Protein AF-A0A373CQP9-F1 (afdb_monomer_lite)

Radius of gyration: 33.37 Å; chains: 1; bounding box: 89×31×109 Å

Structure (mmCIF, N/CA/C/O backbone):
data_AF-A0A373CQP9-F1
#
_entry.id   AF-A0A373CQP9-F1
#
loop_
_atom_site.group_PDB
_atom_site.id
_atom_site.type_symbol
_atom_site.label_atom_id
_atom_site.label_alt_id
_atom_site.label_comp_id
_atom_site.label_asym_id
_atom_site.label_entity_id
_atom_site.label_seq_id
_atom_site.pdbx_PDB_ins_code
_atom_site.Cartn_x
_atom_site.Cartn_y
_atom_site.Cartn_z
_atom_site.occupancy
_atom_site.B_iso_or_equiv
_atom_site.auth_seq_id
_atom_site.auth_comp_id
_atom_site.auth_asym_id
_atom_site.auth_atom_id
_atom_site.pdbx_PDB_model_num
ATOM 1 N N . MET A 1 1 ? 62.369 5.121 -25.880 1.00 49.00 1 MET A N 1
ATOM 2 C CA . MET A 1 1 ? 61.283 5.240 -26.877 1.00 49.00 1 MET A CA 1
ATOM 3 C C . MET A 1 1 ? 61.700 4.618 -28.218 1.00 49.00 1 MET A C 1
ATOM 5 O O . MET A 1 1 ? 61.585 5.265 -29.242 1.00 49.00 1 MET A O 1
ATOM 9 N N . GLU A 1 2 ? 62.168 3.363 -28.235 1.00 54.56 2 GLU A N 1
ATOM 10 C CA . GLU A 1 2 ? 62.505 2.646 -29.492 1.00 54.56 2 GLU A CA 1
ATOM 11 C C . GLU A 1 2 ? 61.710 1.342 -29.674 1.00 54.56 2 GLU A C 1
ATOM 13 O O . GLU A 1 2 ? 61.592 0.807 -30.770 1.00 54.56 2 GLU A O 1
ATOM 18 N N . ILE A 1 3 ? 61.077 0.855 -28.605 1.00 54.12 3 ILE A N 1
ATOM 19 C CA . ILE A 1 3 ? 60.283 -0.381 -28.619 1.00 54.12 3 ILE A CA 1
ATOM 20 C C . ILE A 1 3 ? 58.921 -0.155 -29.312 1.00 54.12 3 ILE A C 1
ATOM 22 O O . ILE A 1 3 ? 58.349 -1.081 -29.881 1.00 54.12 3 ILE A O 1
ATOM 26 N N . LEU A 1 4 ? 58.419 1.088 -29.312 1.00 54.00 4 LEU A N 1
ATOM 27 C CA . LEU A 1 4 ? 57.132 1.467 -29.913 1.00 54.00 4 LEU A CA 1
ATOM 28 C C . LEU A 1 4 ? 57.202 1.669 -31.437 1.00 54.00 4 LEU A C 1
ATOM 30 O O . LEU A 1 4 ? 56.204 1.450 -32.115 1.00 54.00 4 LEU A O 1
ATOM 34 N N . SER A 1 5 ? 58.357 2.058 -31.987 1.00 57.91 5 SER A N 1
ATOM 35 C CA . SER A 1 5 ? 58.519 2.304 -33.429 1.00 57.91 5 SER A CA 1
ATOM 36 C C . SER A 1 5 ? 58.773 1.022 -34.227 1.00 57.91 5 SER A C 1
ATOM 38 O O . SER A 1 5 ? 58.328 0.922 -35.365 1.00 57.91 5 SER A O 1
ATOM 40 N N . SER A 1 6 ? 59.426 0.017 -33.630 1.00 61.25 6 SER A N 1
ATOM 41 C CA . SER A 1 6 ? 59.756 -1.253 -34.303 1.00 61.25 6 SER A CA 1
ATOM 42 C C . SER A 1 6 ? 58.569 -2.234 -34.384 1.00 61.25 6 SER A C 1
ATOM 44 O O . SER A 1 6 ? 58.507 -3.076 -35.274 1.00 61.25 6 SER A O 1
ATOM 46 N N . ARG A 1 7 ? 57.575 -2.094 -33.493 1.00 66.88 7 ARG A N 1
ATOM 47 C CA . ARG A 1 7 ? 56.406 -2.996 -33.375 1.00 66.88 7 ARG A CA 1
ATOM 48 C C . ARG A 1 7 ? 55.072 -2.267 -33.542 1.00 66.88 7 ARG A C 1
ATOM 50 O O . ARG A 1 7 ? 54.055 -2.662 -32.977 1.00 66.88 7 ARG A O 1
ATOM 57 N N . TRP A 1 8 ? 55.063 -1.185 -34.316 1.00 69.88 8 TRP A N 1
ATOM 58 C CA . TRP A 1 8 ? 53.879 -0.340 -34.502 1.00 69.88 8 TRP A CA 1
ATOM 59 C C . TRP A 1 8 ? 52.687 -1.108 -35.106 1.00 69.88 8 TRP A C 1
ATOM 61 O O . TRP A 1 8 ? 51.544 -0.869 -34.721 1.00 69.88 8 TRP A O 1
ATOM 71 N N . LEU A 1 9 ? 52.954 -2.085 -35.984 1.00 64.56 9 LEU A N 1
ATOM 72 C CA . LEU A 1 9 ? 51.936 -2.967 -36.560 1.00 64.56 9 LEU A CA 1
ATOM 73 C C . LEU A 1 9 ? 51.305 -3.878 -35.492 1.00 64.56 9 LEU A C 1
ATOM 75 O O . LEU A 1 9 ? 50.095 -4.077 -35.484 1.00 64.56 9 LEU A O 1
ATOM 79 N N . GLU A 1 10 ? 52.102 -4.389 -34.553 1.00 62.72 10 GLU A N 1
ATOM 80 C CA . GLU A 1 10 ? 51.609 -5.237 -33.462 1.00 62.72 10 GLU A CA 1
ATOM 81 C C . GLU A 1 10 ? 50.769 -4.440 -32.460 1.00 62.72 10 GLU A C 1
ATOM 83 O O . GLU A 1 10 ? 49.737 -4.923 -31.998 1.00 62.72 10 GLU A O 1
ATOM 88 N N . VAL A 1 11 ? 51.156 -3.191 -32.179 1.00 75.38 11 VAL A N 1
ATOM 89 C CA . VAL A 1 11 ? 50.359 -2.268 -31.358 1.00 75.38 11 VAL A CA 1
ATOM 90 C C . VAL A 1 11 ? 49.034 -1.937 -32.052 1.00 75.38 11 VAL A C 1
ATOM 92 O O . VAL A 1 11 ? 47.984 -1.971 -31.411 1.00 75.38 11 VAL A O 1
ATOM 95 N N . ALA A 1 12 ? 49.045 -1.689 -33.364 1.00 72.56 12 ALA A N 1
ATOM 96 C CA . ALA A 1 12 ? 47.829 -1.433 -34.135 1.00 72.56 12 ALA A CA 1
ATOM 97 C C . ALA A 1 12 ? 46.882 -2.648 -34.156 1.00 72.56 12 ALA A C 1
ATOM 99 O O . ALA A 1 12 ? 45.675 -2.494 -33.966 1.00 72.56 12 ALA A O 1
ATOM 100 N N . VAL A 1 13 ? 47.422 -3.861 -34.314 1.00 64.31 13 VAL A N 1
ATOM 101 C CA . VAL A 1 13 ? 46.649 -5.113 -34.268 1.00 64.31 13 VAL A CA 1
ATOM 102 C C . VAL A 1 13 ? 46.103 -5.381 -32.863 1.00 64.31 13 VAL A C 1
ATOM 104 O O . VAL A 1 13 ? 44.952 -5.790 -32.737 1.00 64.31 13 VAL A O 1
ATOM 107 N N . ALA A 1 14 ? 46.864 -5.094 -31.803 1.00 67.38 14 ALA A N 1
ATOM 108 C CA . ALA A 1 14 ? 46.390 -5.217 -30.425 1.00 67.38 14 ALA A CA 1
ATOM 109 C C . ALA A 1 14 ? 45.232 -4.249 -30.124 1.00 67.38 14 ALA A C 1
ATOM 111 O O . ALA A 1 14 ? 44.219 -4.660 -29.561 1.00 67.38 14 ALA A O 1
ATOM 112 N N . VAL A 1 15 ? 45.331 -2.988 -30.560 1.00 75.25 15 VAL A N 1
ATOM 113 C CA . VAL A 1 15 ? 44.250 -1.995 -30.423 1.00 75.25 15 VAL A CA 1
ATOM 114 C C . VAL A 1 15 ? 43.017 -2.406 -31.234 1.00 75.25 15 VAL A C 1
ATOM 116 O O . VAL A 1 15 ? 41.894 -2.316 -30.737 1.00 75.25 15 VAL A O 1
ATOM 119 N N . TYR A 1 16 ? 43.210 -2.923 -32.450 1.00 68.38 16 TYR A N 1
ATOM 120 C CA . TYR A 1 16 ? 42.126 -3.425 -33.295 1.00 68.38 16 TYR A CA 1
ATOM 121 C C . TYR A 1 16 ? 41.429 -4.655 -32.690 1.00 68.38 16 TYR A C 1
ATOM 123 O O . TYR A 1 16 ? 40.201 -4.717 -32.666 1.00 68.38 16 TYR A O 1
ATOM 131 N N . LEU A 1 17 ? 42.188 -5.609 -32.140 1.00 63.34 17 LEU A N 1
ATOM 132 C CA . LEU A 1 17 ? 41.651 -6.797 -31.473 1.00 63.34 17 LEU A CA 1
ATOM 133 C C . LEU A 1 17 ? 40.912 -6.446 -30.180 1.00 63.34 17 LEU A C 1
ATOM 135 O O . LEU A 1 17 ? 39.835 -6.987 -29.948 1.00 63.34 17 LEU A O 1
ATOM 139 N N . ILE A 1 18 ? 41.426 -5.510 -29.378 1.00 65.81 18 ILE A N 1
ATOM 140 C CA . ILE A 1 18 ? 40.718 -4.986 -28.200 1.00 65.81 18 ILE A CA 1
ATOM 141 C C . ILE A 1 18 ? 39.420 -4.291 -28.633 1.00 65.81 18 ILE A C 1
ATOM 143 O O . ILE A 1 18 ? 38.378 -4.521 -28.025 1.00 65.81 18 ILE A O 1
ATOM 147 N N . GLY A 1 19 ? 39.445 -3.521 -29.725 1.00 63.12 19 GLY A N 1
ATOM 148 C CA . GLY A 1 19 ? 38.256 -2.900 -30.312 1.00 63.12 19 GLY A CA 1
ATOM 149 C C . GLY A 1 19 ? 37.213 -3.913 -30.796 1.00 63.12 19 GLY A C 1
ATOM 150 O O . GLY A 1 19 ? 36.028 -3.751 -30.516 1.00 63.12 19 GLY A O 1
ATOM 151 N N . MET A 1 20 ? 37.635 -4.994 -31.457 1.00 53.19 20 MET A N 1
ATOM 152 C CA . MET A 1 20 ? 36.756 -6.071 -31.938 1.00 53.19 20 MET A CA 1
ATOM 153 C C . MET A 1 20 ? 36.225 -6.949 -30.796 1.00 53.19 20 MET A C 1
ATOM 155 O O . MET A 1 20 ? 35.067 -7.367 -30.825 1.00 53.19 20 MET A O 1
ATOM 159 N N . MET A 1 21 ? 37.032 -7.185 -29.759 1.00 56.41 21 MET A N 1
ATOM 160 C CA . MET A 1 21 ? 36.637 -7.908 -28.547 1.00 56.41 21 MET A CA 1
ATOM 161 C C . MET A 1 21 ? 35.644 -7.079 -27.716 1.00 56.41 21 MET A C 1
ATOM 163 O O . MET A 1 21 ? 34.634 -7.616 -27.261 1.00 56.41 21 MET A O 1
ATOM 167 N N . LEU A 1 22 ? 35.849 -5.758 -27.620 1.00 59.28 22 LEU A N 1
ATOM 168 C CA . LEU A 1 22 ? 34.867 -4.812 -27.086 1.00 59.28 22 LEU A CA 1
ATOM 169 C C . LEU A 1 22 ? 33.593 -4.804 -27.935 1.00 59.28 22 LEU A C 1
ATOM 171 O O . LEU A 1 22 ? 32.521 -4.965 -27.375 1.00 59.28 22 LEU A O 1
ATOM 175 N N . TYR A 1 23 ? 33.667 -4.707 -29.264 1.00 58.66 23 TYR A N 1
ATOM 176 C CA . TYR A 1 23 ? 32.483 -4.663 -30.135 1.00 58.66 23 TYR A CA 1
ATOM 177 C C . TYR A 1 23 ? 31.649 -5.960 -30.086 1.00 58.66 23 TYR A C 1
ATOM 179 O O . TYR A 1 23 ? 30.417 -5.913 -30.044 1.00 58.66 23 TYR A O 1
ATOM 187 N N . GLY A 1 24 ? 32.306 -7.124 -30.022 1.00 59.16 24 GLY A N 1
ATOM 188 C CA . GLY A 1 24 ? 31.658 -8.431 -29.870 1.00 59.16 24 GLY A CA 1
ATOM 189 C C . GLY A 1 24 ? 31.043 -8.647 -28.483 1.00 59.16 24 GLY A C 1
ATOM 190 O O . GLY A 1 24 ? 29.929 -9.161 -28.374 1.00 59.16 24 GLY A O 1
ATOM 191 N N . HIS A 1 25 ? 31.722 -8.198 -27.423 1.00 53.69 25 HIS A N 1
ATOM 192 C CA . HIS A 1 25 ? 31.231 -8.302 -26.047 1.00 53.69 25 HIS A CA 1
ATOM 193 C C . HIS A 1 25 ? 30.181 -7.229 -25.707 1.00 53.69 25 HIS A C 1
ATOM 195 O O . HIS A 1 25 ? 29.289 -7.479 -24.900 1.00 53.69 25 HIS A O 1
ATOM 201 N N . TYR A 1 26 ? 30.206 -6.070 -26.374 1.00 53.41 26 TYR A N 1
ATOM 202 C CA . TYR A 1 26 ? 29.256 -4.968 -26.188 1.00 53.41 26 TYR A CA 1
ATOM 203 C C . TYR A 1 26 ? 27.806 -5.398 -26.449 1.00 53.41 26 TYR A C 1
ATOM 205 O O . TYR A 1 26 ? 26.916 -4.999 -25.705 1.00 53.41 26 TYR A O 1
ATOM 213 N N . ARG A 1 27 ? 27.533 -6.264 -27.437 1.00 56.78 27 ARG A N 1
ATOM 214 C CA . ARG A 1 27 ? 26.153 -6.726 -27.708 1.00 56.78 27 ARG A CA 1
ATOM 215 C C . ARG A 1 27 ? 25.537 -7.541 -26.564 1.00 56.78 27 ARG A C 1
ATOM 217 O O . ARG A 1 27 ? 24.326 -7.462 -26.358 1.00 56.78 27 ARG A O 1
ATOM 224 N N . GLY A 1 28 ? 26.339 -8.327 -25.845 1.00 56.38 28 GLY A N 1
ATOM 225 C CA . GLY A 1 28 ? 25.885 -9.141 -24.709 1.00 56.38 28 GLY A CA 1
ATOM 226 C C . GLY A 1 28 ? 25.981 -8.398 -23.376 1.00 56.38 28 GLY A C 1
ATOM 227 O O . GLY A 1 28 ? 25.033 -8.397 -22.592 1.00 56.38 28 GLY A O 1
ATOM 228 N N . PHE A 1 29 ? 27.095 -7.700 -23.153 1.00 57.22 29 PHE A N 1
ATOM 229 C CA . PHE A 1 29 ? 27.363 -6.960 -21.925 1.00 57.22 29 PHE A CA 1
ATOM 230 C C . PHE A 1 29 ? 26.453 -5.746 -21.766 1.00 57.22 29 PHE A C 1
ATOM 232 O O . PHE A 1 29 ? 25.956 -5.527 -20.669 1.00 57.22 29 PHE A O 1
ATOM 239 N N . ILE A 1 30 ? 26.131 -5.007 -22.840 1.00 57.81 30 ILE A N 1
ATOM 240 C CA . ILE A 1 30 ? 25.145 -3.915 -22.756 1.00 57.81 30 ILE A CA 1
ATOM 241 C C . ILE A 1 30 ? 23.784 -4.462 -22.329 1.00 57.81 30 ILE A C 1
ATOM 243 O O . ILE A 1 30 ? 23.126 -3.840 -21.506 1.00 57.81 30 ILE A O 1
ATOM 247 N N . LYS A 1 31 ? 23.362 -5.639 -22.812 1.00 55.06 31 LYS A N 1
ATOM 248 C CA . LYS A 1 31 ? 22.096 -6.248 -22.374 1.00 55.06 31 LYS A CA 1
ATOM 249 C C . LYS A 1 31 ? 22.093 -6.544 -20.873 1.00 55.06 31 LYS A C 1
ATOM 251 O O . LYS A 1 31 ? 21.113 -6.232 -20.204 1.00 55.06 31 LYS A O 1
ATOM 256 N N . ILE A 1 32 ? 23.183 -7.098 -20.345 1.00 53.56 32 ILE A N 1
ATOM 257 C CA . ILE A 1 32 ? 23.310 -7.409 -18.913 1.00 53.56 32 ILE A CA 1
ATOM 258 C C . ILE A 1 32 ? 23.443 -6.122 -18.083 1.00 53.56 32 ILE A C 1
ATOM 260 O O . ILE A 1 32 ? 22.778 -5.990 -17.063 1.00 53.56 32 ILE A O 1
ATOM 264 N N . ALA A 1 33 ? 24.221 -5.137 -18.536 1.00 57.50 33 ALA A N 1
ATOM 265 C CA . ALA A 1 33 ? 24.399 -3.851 -17.863 1.00 57.50 33 ALA A CA 1
ATOM 266 C C . ALA A 1 33 ? 23.117 -3.004 -17.864 1.00 57.50 33 ALA A C 1
ATOM 268 O O . ALA A 1 33 ? 22.779 -2.410 -16.847 1.00 57.50 33 ALA A O 1
ATOM 269 N N . VAL A 1 34 ? 22.361 -2.985 -18.966 1.00 60.72 34 VAL A N 1
ATOM 270 C CA . VAL A 1 34 ? 21.050 -2.321 -19.055 1.00 60.72 34 VAL A CA 1
ATOM 271 C C . VAL A 1 34 ? 20.018 -3.052 -18.202 1.00 60.72 34 VAL A C 1
ATOM 273 O O . VAL A 1 34 ? 19.243 -2.395 -17.517 1.00 60.72 34 VAL A O 1
ATOM 276 N N . SER A 1 35 ? 20.038 -4.388 -18.168 1.00 52.44 35 SER A N 1
ATOM 277 C CA . SER A 1 35 ? 19.210 -5.176 -17.245 1.00 52.44 35 SER A CA 1
ATOM 278 C C . SER A 1 35 ? 19.548 -4.878 -15.781 1.00 52.44 35 SER A C 1
ATOM 280 O O . SER A 1 35 ? 18.644 -4.724 -14.965 1.00 52.44 35 SER A O 1
ATOM 282 N N . ALA A 1 36 ? 20.833 -4.774 -15.437 1.00 62.75 36 ALA A N 1
ATOM 283 C CA . ALA A 1 36 ? 21.279 -4.447 -14.088 1.00 62.75 36 ALA A CA 1
ATOM 284 C C . ALA A 1 36 ? 20.895 -3.007 -13.712 1.00 62.75 36 ALA A C 1
ATOM 286 O O . ALA A 1 36 ? 20.288 -2.790 -12.667 1.00 62.75 36 ALA A O 1
ATOM 287 N N . MET A 1 37 ? 21.163 -2.029 -14.586 1.00 57.16 37 MET A N 1
ATOM 288 C CA . MET A 1 37 ? 20.772 -0.629 -14.383 1.00 57.16 37 MET A CA 1
ATOM 289 C C . MET A 1 37 ? 19.257 -0.457 -14.300 1.00 57.16 37 MET A C 1
ATOM 291 O O . MET A 1 37 ? 18.788 0.306 -13.465 1.00 57.16 37 MET A O 1
ATOM 295 N N . SER A 1 38 ? 18.484 -1.190 -15.104 1.00 61.69 38 SER A N 1
ATOM 296 C CA . SER A 1 38 ? 17.023 -1.241 -15.005 1.00 61.69 38 SER A CA 1
ATOM 297 C C . SER A 1 38 ? 16.595 -1.633 -13.595 1.00 61.69 38 SER A C 1
ATOM 299 O O . SER A 1 38 ? 15.747 -0.961 -13.018 1.00 61.69 38 SER A O 1
ATOM 301 N N . LEU A 1 39 ? 17.224 -2.648 -13.006 1.00 64.62 39 LEU A N 1
ATOM 302 C CA . LEU A 1 39 ? 16.939 -3.103 -11.648 1.00 64.62 39 LEU A CA 1
ATOM 303 C C . LEU A 1 39 ? 17.240 -2.013 -10.609 1.00 64.62 39 LEU A C 1
ATOM 305 O O . LEU A 1 39 ? 16.407 -1.728 -9.750 1.00 64.62 39 LEU A O 1
ATOM 309 N N . PHE A 1 40 ? 18.376 -1.325 -10.738 1.00 65.25 40 PHE A N 1
ATOM 310 C CA . PHE A 1 40 ? 18.708 -0.185 -9.877 1.00 65.25 40 PHE A CA 1
ATOM 311 C C . PHE A 1 40 ? 17.719 0.976 -10.026 1.00 65.25 40 PHE A C 1
ATOM 313 O O . PHE A 1 40 ? 17.256 1.513 -9.021 1.00 65.25 40 PHE A O 1
ATOM 320 N N . ILE A 1 41 ? 17.341 1.331 -11.256 1.00 65.31 41 ILE A N 1
ATOM 321 C CA . ILE A 1 41 ? 16.360 2.388 -11.535 1.00 65.31 41 ILE A CA 1
ATOM 322 C C . ILE A 1 41 ? 14.984 2.005 -10.981 1.00 65.31 41 ILE A C 1
ATOM 324 O O . ILE A 1 41 ? 14.312 2.845 -10.396 1.00 65.31 41 ILE A O 1
ATOM 328 N N . THR A 1 42 ? 14.590 0.736 -11.097 1.00 66.62 42 THR A N 1
ATOM 329 C CA . THR A 1 42 ? 13.341 0.193 -10.538 1.00 66.62 42 THR A CA 1
ATOM 330 C C . THR A 1 42 ? 13.290 0.368 -9.029 1.00 66.62 42 THR A C 1
ATOM 332 O O . THR A 1 42 ? 12.327 0.906 -8.488 1.00 66.62 42 THR A O 1
ATOM 335 N N . LEU A 1 43 ? 14.342 -0.084 -8.342 1.00 67.88 43 LEU A N 1
ATOM 336 C CA . LEU A 1 43 ? 14.433 -0.021 -6.888 1.00 67.88 43 LEU A CA 1
ATOM 337 C C . LEU A 1 43 ? 14.467 1.428 -6.403 1.00 67.88 43 LEU A C 1
ATOM 339 O O . LEU A 1 43 ? 13.822 1.763 -5.410 1.00 67.88 43 LEU A O 1
ATOM 343 N N . PHE A 1 44 ? 15.177 2.295 -7.125 1.00 70.88 44 PHE A N 1
ATOM 344 C CA . PHE A 1 44 ? 15.219 3.722 -6.841 1.00 70.88 44 PHE A CA 1
ATOM 345 C C . PHE A 1 44 ? 13.853 4.389 -7.053 1.00 70.88 44 PHE A C 1
ATOM 347 O O . PHE A 1 44 ? 13.380 5.113 -6.180 1.00 70.88 44 PHE A O 1
ATOM 354 N N . ALA A 1 45 ? 13.174 4.095 -8.163 1.00 66.94 45 ALA A N 1
ATOM 355 C CA . ALA A 1 45 ? 11.840 4.608 -8.451 1.00 66.94 45 ALA A CA 1
ATOM 356 C C . ALA A 1 45 ? 10.823 4.150 -7.398 1.00 66.94 45 ALA A C 1
ATOM 358 O O . ALA A 1 45 ? 10.077 4.976 -6.887 1.00 66.94 45 ALA A O 1
ATOM 359 N N . ALA A 1 46 ? 10.840 2.875 -6.997 1.00 69.50 46 ALA A N 1
ATOM 360 C CA . ALA A 1 46 ? 9.990 2.371 -5.919 1.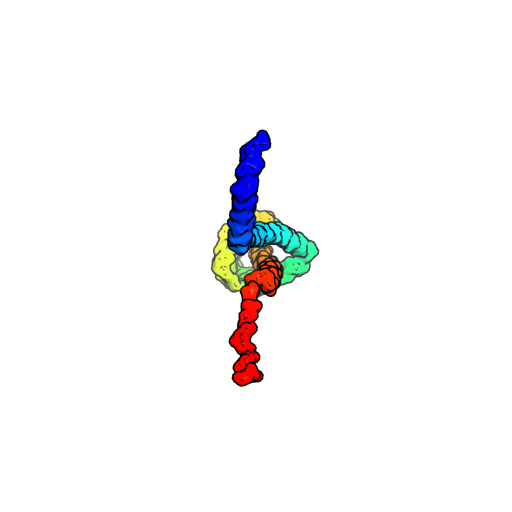00 69.50 46 ALA A CA 1
ATOM 361 C C . ALA A 1 46 ? 10.271 3.095 -4.590 1.00 69.50 46 ALA A C 1
ATOM 363 O O . ALA A 1 46 ? 9.342 3.541 -3.919 1.00 69.50 46 ALA A O 1
ATOM 364 N N . ARG A 1 47 ? 11.550 3.289 -4.238 1.00 66.06 47 ARG A N 1
ATOM 365 C CA . ARG A 1 47 ? 11.969 4.036 -3.038 1.00 66.06 47 ARG A CA 1
ATOM 366 C C . ARG A 1 47 ? 11.500 5.489 -3.033 1.00 66.06 47 ARG A C 1
ATOM 368 O O . ARG A 1 47 ? 11.244 6.009 -1.957 1.00 66.06 47 ARG A O 1
ATOM 375 N N . VAL A 1 48 ? 11.408 6.138 -4.192 1.00 67.62 48 VAL A N 1
ATOM 376 C CA . VAL A 1 48 ? 10.949 7.532 -4.320 1.00 67.62 48 VAL A CA 1
ATOM 377 C C . VAL A 1 48 ? 9.427 7.618 -4.386 1.00 67.62 48 VAL A C 1
ATOM 379 O O . VAL A 1 48 ? 8.828 8.545 -3.847 1.00 67.62 48 VAL A O 1
ATOM 382 N N . ALA A 1 49 ? 8.786 6.652 -5.027 1.00 64.69 49 ALA A N 1
ATOM 383 C CA . ALA A 1 49 ? 7.362 6.705 -5.280 1.00 64.69 49 ALA A CA 1
ATOM 384 C C . ALA A 1 49 ? 6.526 6.229 -4.078 1.00 64.69 49 ALA A C 1
ATOM 386 O O . ALA A 1 49 ? 5.432 6.741 -3.875 1.00 64.69 49 ALA A O 1
ATOM 387 N N . ILE A 1 50 ? 7.057 5.342 -3.225 1.00 67.19 50 ILE A N 1
ATOM 388 C CA . ILE A 1 50 ? 6.425 4.958 -1.947 1.00 67.19 50 ILE A CA 1
ATOM 389 C C . ILE A 1 50 ? 6.207 6.166 -1.009 1.00 67.19 50 ILE A C 1
ATOM 391 O O . ILE A 1 50 ? 5.061 6.385 -0.619 1.00 67.19 50 ILE A O 1
ATOM 395 N N . PRO A 1 51 ? 7.223 6.981 -0.652 1.00 73.25 51 PRO A N 1
ATOM 396 C CA . PRO A 1 51 ? 7.015 8.138 0.219 1.00 73.25 51 PRO A CA 1
ATOM 397 C C . PRO A 1 51 ? 6.163 9.225 -0.444 1.00 73.25 51 PRO A C 1
ATOM 399 O O . PRO A 1 51 ? 5.410 9.895 0.249 1.00 73.25 51 PRO A O 1
ATOM 402 N N . GLN A 1 52 ? 6.215 9.380 -1.773 1.00 67.69 52 GLN A N 1
ATOM 403 C CA . GLN A 1 52 ? 5.323 10.311 -2.477 1.00 67.69 52 GLN A CA 1
ATOM 404 C C . GLN A 1 52 ? 3.864 9.861 -2.437 1.00 67.69 52 GLN A C 1
ATOM 406 O O . GLN A 1 52 ? 2.975 10.679 -2.224 1.00 67.69 52 GLN A O 1
ATOM 411 N N . ALA A 1 53 ? 3.615 8.565 -2.608 1.00 68.44 53 ALA A N 1
ATOM 412 C CA . ALA A 1 53 ? 2.279 8.008 -2.495 1.00 68.44 53 ALA A CA 1
ATOM 413 C C . ALA A 1 53 ? 1.744 8.121 -1.061 1.00 68.44 53 ALA A C 1
ATOM 415 O O . ALA A 1 53 ? 0.582 8.470 -0.883 1.00 68.44 53 ALA A O 1
ATOM 416 N N . ALA A 1 54 ? 2.597 7.902 -0.053 1.00 68.31 54 ALA A N 1
ATOM 417 C CA . ALA A 1 54 ? 2.251 8.119 1.350 1.00 68.31 54 ALA A CA 1
ATOM 418 C C . ALA A 1 54 ? 1.924 9.598 1.639 1.00 68.31 54 ALA A C 1
ATOM 420 O O . ALA A 1 54 ? 0.868 9.892 2.190 1.00 68.31 54 ALA A O 1
ATOM 421 N N . ALA A 1 55 ? 2.761 10.533 1.177 1.00 69.94 55 ALA A N 1
ATOM 422 C CA . ALA A 1 55 ? 2.545 11.970 1.358 1.00 69.94 55 ALA A CA 1
ATOM 423 C C . ALA A 1 55 ? 1.281 12.480 0.641 1.00 69.94 55 ALA A C 1
ATOM 425 O O . ALA A 1 55 ? 0.550 13.318 1.169 1.00 69.94 55 ALA A O 1
ATOM 426 N N . TRP A 1 56 ? 0.989 11.966 -0.558 1.00 71.88 56 TRP A N 1
ATOM 427 C CA . TRP A 1 56 ? -0.240 12.309 -1.277 1.00 71.88 56 TRP A CA 1
ATOM 428 C C . TRP A 1 56 ? -1.489 11.830 -0.530 1.00 71.88 56 TRP A C 1
ATOM 430 O O . TRP A 1 56 ? -2.525 12.498 -0.559 1.00 71.88 56 TRP A O 1
ATOM 440 N N . LEU A 1 57 ? -1.379 10.696 0.161 1.00 70.06 57 LEU A N 1
ATOM 441 C CA . LEU A 1 57 ? -2.454 10.141 0.965 1.00 70.06 57 LEU A CA 1
ATOM 442 C C . LEU A 1 57 ? -2.721 10.943 2.239 1.00 70.06 57 LEU A C 1
ATOM 444 O O . LEU A 1 57 ? -3.877 11.202 2.556 1.00 70.06 57 LEU A O 1
ATOM 448 N N . GLU A 1 58 ? -1.664 11.371 2.931 1.00 67.62 58 GLU A N 1
ATOM 449 C CA . GLU A 1 58 ? -1.778 12.224 4.121 1.00 67.62 58 GLU A CA 1
ATOM 450 C C . GLU A 1 58 ? -2.433 13.572 3.796 1.00 67.62 58 GLU A C 1
ATOM 452 O O . GLU A 1 58 ? -3.217 14.094 4.586 1.00 67.62 58 GLU A O 1
ATOM 457 N N . HIS A 1 59 ? -2.169 14.121 2.608 1.00 71.44 59 HIS A N 1
ATOM 458 C CA . HIS A 1 59 ? -2.771 15.381 2.172 1.00 71.44 59 HIS A CA 1
ATOM 459 C C . HIS A 1 59 ? -4.244 15.233 1.741 1.00 71.44 59 HIS A C 1
ATOM 461 O O . HIS A 1 59 ? -4.993 16.210 1.739 1.00 71.44 59 HIS A O 1
ATOM 467 N N . ASN A 1 60 ? -4.679 14.027 1.367 1.00 71.25 60 ASN A N 1
ATOM 468 C CA . ASN A 1 60 ? -6.042 13.747 0.919 1.00 71.25 60 ASN A CA 1
ATOM 469 C C . ASN A 1 60 ? -6.759 12.835 1.917 1.00 71.25 60 ASN A C 1
ATOM 471 O O . ASN A 1 60 ? -7.099 11.691 1.607 1.00 71.25 60 ASN A O 1
ATOM 475 N N . THR A 1 61 ? -7.054 13.376 3.101 1.00 75.75 61 THR A N 1
ATOM 476 C CA . THR A 1 61 ? -7.839 12.693 4.144 1.00 75.75 61 THR A CA 1
ATOM 477 C C . THR A 1 61 ? -9.164 12.138 3.616 1.00 75.75 61 THR A C 1
ATOM 479 O O . THR A 1 61 ? -9.570 11.056 4.015 1.00 75.75 61 THR A O 1
ATOM 482 N N . ALA A 1 62 ? -9.797 12.794 2.638 1.00 80.69 62 ALA A N 1
ATOM 483 C CA . ALA A 1 62 ? -11.007 12.286 1.986 1.00 80.69 62 ALA A CA 1
ATOM 484 C C . ALA A 1 62 ? -10.801 10.936 1.268 1.00 80.69 62 ALA A C 1
ATOM 486 O O . ALA A 1 62 ? -11.668 10.063 1.314 1.00 80.69 62 ALA A O 1
ATOM 487 N N . VAL A 1 63 ? -9.651 10.731 0.617 1.00 78.50 63 VAL A N 1
ATOM 488 C CA . VAL A 1 63 ? -9.334 9.449 -0.035 1.00 78.50 63 VAL A CA 1
ATOM 489 C C . VAL A 1 63 ? -9.064 8.385 1.022 1.00 78.50 63 VAL A C 1
ATOM 491 O O . VAL A 1 63 ? -9.515 7.255 0.889 1.00 78.50 63 VAL A O 1
ATOM 494 N N . TYR A 1 64 ? -8.374 8.748 2.099 1.00 80.94 64 TYR A N 1
ATOM 495 C CA . TYR A 1 64 ? -8.141 7.829 3.205 1.00 80.94 64 TYR A CA 1
ATOM 496 C C . TYR A 1 64 ? -9.455 7.366 3.857 1.00 80.94 64 TYR A C 1
ATOM 498 O O . TYR A 1 64 ? -9.678 6.164 3.987 1.00 80.94 64 TYR A O 1
ATOM 506 N N . GLU A 1 65 ? -10.356 8.294 4.190 1.00 84.19 65 GLU A N 1
ATOM 507 C CA . GLU A 1 65 ? -11.644 7.972 4.819 1.00 84.19 65 GLU A CA 1
ATOM 508 C C . GLU A 1 65 ? -12.555 7.158 3.895 1.00 84.19 65 GLU A C 1
ATOM 510 O O . GLU A 1 65 ? -13.139 6.168 4.323 1.00 84.19 65 GLU A O 1
ATOM 515 N N . THR A 1 66 ? -12.618 7.487 2.602 1.00 85.75 66 THR A N 1
ATOM 516 C CA . THR A 1 66 ? -13.407 6.698 1.634 1.00 85.75 66 THR A CA 1
ATOM 517 C C . THR A 1 66 ? -12.872 5.274 1.477 1.00 85.75 66 THR A C 1
ATOM 519 O O . THR A 1 66 ? -13.654 4.330 1.350 1.00 85.75 66 THR A O 1
ATOM 522 N N . MET A 1 67 ? -11.549 5.090 1.527 1.00 84.19 67 MET A N 1
ATOM 523 C CA . MET A 1 67 ? -10.928 3.764 1.517 1.00 84.19 67 MET A CA 1
ATOM 524 C C . MET A 1 67 ? -11.167 3.019 2.832 1.00 84.19 67 MET A C 1
ATOM 526 O O . MET A 1 67 ? -11.429 1.819 2.784 1.00 84.19 67 MET A O 1
ATOM 530 N N . LYS A 1 68 ? -11.132 3.706 3.984 1.00 85.25 68 LYS A N 1
ATOM 531 C CA . LYS A 1 68 ? -11.496 3.141 5.294 1.00 85.25 68 LYS A CA 1
ATOM 532 C C . LYS A 1 68 ? -12.938 2.646 5.276 1.00 85.25 68 LYS A C 1
ATOM 534 O O . LYS A 1 68 ? -13.170 1.477 5.552 1.00 85.25 68 LYS A O 1
ATOM 539 N N . GLU A 1 69 ? -13.881 3.491 4.875 1.00 86.62 69 GLU A N 1
ATOM 540 C CA . GLU A 1 69 ? -15.305 3.152 4.807 1.00 86.62 69 GLU A CA 1
ATOM 541 C C . GLU A 1 69 ? -15.566 1.997 3.828 1.00 86.62 69 GLU A C 1
ATOM 543 O O . GLU A 1 69 ? -16.290 1.055 4.145 1.00 86.62 69 GLU A O 1
ATOM 548 N N . SER A 1 70 ? -14.924 2.018 2.656 1.00 85.38 70 SER A N 1
ATOM 549 C CA . SER A 1 70 ? -15.046 0.937 1.669 1.00 85.38 70 SER A CA 1
ATOM 550 C C . SER A 1 70 ? -14.473 -0.380 2.188 1.00 85.38 70 SER A C 1
ATOM 552 O O . SER A 1 70 ? -15.066 -1.434 1.975 1.00 85.38 70 SER A O 1
ATOM 554 N N . ALA A 1 71 ? -13.328 -0.332 2.873 1.00 86.12 71 ALA A N 1
ATOM 555 C CA . ALA A 1 71 ? -12.704 -1.507 3.463 1.00 86.12 71 ALA A CA 1
ATOM 556 C C . ALA A 1 71 ? -13.564 -2.082 4.599 1.00 86.12 71 ALA A C 1
ATOM 558 O O . ALA A 1 71 ? -13.778 -3.292 4.642 1.00 86.12 71 ALA A O 1
ATOM 559 N N . LEU A 1 72 ? -14.099 -1.222 5.472 1.00 87.12 72 LEU A N 1
ATOM 560 C CA . LEU A 1 72 ? -14.999 -1.602 6.561 1.00 87.12 72 LEU A CA 1
ATOM 561 C C . LEU A 1 72 ? -16.255 -2.296 6.029 1.00 87.12 72 LEU A C 1
ATOM 563 O O . LEU A 1 72 ? -16.510 -3.448 6.390 1.00 87.12 72 LEU A O 1
ATOM 567 N N . LYS A 1 73 ? -16.946 -1.667 5.073 1.00 87.38 73 LYS A N 1
ATOM 568 C CA . LYS A 1 73 ? -18.112 -2.245 4.392 1.00 87.38 73 LYS A CA 1
ATOM 569 C C . LYS A 1 73 ? -17.797 -3.574 3.710 1.00 87.38 73 LYS A C 1
ATOM 571 O O . LYS A 1 73 ? -18.540 -4.531 3.879 1.00 87.38 73 LYS A O 1
ATOM 576 N N . ALA A 1 74 ? -16.688 -3.658 2.973 1.00 86.44 74 ALA A N 1
ATOM 577 C CA . ALA A 1 74 ? -16.301 -4.880 2.266 1.00 86.44 74 ALA A CA 1
ATOM 578 C C . ALA A 1 74 ? -15.903 -6.025 3.207 1.00 86.44 74 ALA A C 1
ATOM 580 O O . ALA A 1 74 ? -16.023 -7.186 2.840 1.00 86.44 74 ALA A O 1
ATOM 581 N N . SER A 1 75 ? -15.413 -5.712 4.407 1.00 84.94 75 SER A N 1
ATOM 582 C CA . SER A 1 75 ? -15.081 -6.727 5.409 1.00 84.94 75 SER A CA 1
ATOM 583 C C . SER A 1 75 ? -16.287 -7.245 6.194 1.00 84.94 75 SER A C 1
ATOM 585 O O . SER A 1 75 ? -16.152 -8.252 6.891 1.00 84.94 75 SER A O 1
ATOM 587 N N . GLY A 1 76 ? -17.431 -6.555 6.108 1.00 86.19 76 GLY A N 1
ATOM 588 C CA . GLY A 1 76 ? -18.612 -6.816 6.929 1.00 86.19 76 GLY A CA 1
ATOM 589 C C . GLY A 1 76 ? -18.450 -6.403 8.396 1.00 86.19 76 GLY A C 1
ATOM 590 O O . GLY A 1 76 ? -19.223 -6.860 9.235 1.00 86.19 76 GLY A O 1
ATOM 591 N N . LEU A 1 77 ? -17.450 -5.572 8.734 1.00 86.69 77 LEU A N 1
ATOM 592 C CA . LEU A 1 77 ? -17.178 -5.212 10.131 1.00 86.69 77 LEU A CA 1
ATOM 593 C C . LEU A 1 77 ? -18.362 -4.478 10.765 1.00 86.69 77 LEU A C 1
ATOM 595 O O . LEU A 1 77 ? -18.750 -4.857 11.864 1.00 86.69 77 LEU A O 1
ATOM 599 N N . ASP A 1 78 ? -18.949 -3.496 10.073 1.00 85.25 78 ASP A N 1
ATOM 600 C CA . ASP A 1 78 ? -20.063 -2.686 10.592 1.00 85.25 78 ASP A CA 1
ATOM 601 C C . ASP A 1 78 ? -21.237 -3.569 11.049 1.00 85.25 78 ASP A C 1
ATOM 603 O O . ASP A 1 78 ? -21.718 -3.445 12.175 1.00 85.25 78 ASP A O 1
ATOM 607 N N . GLU A 1 79 ? -21.634 -4.534 10.213 1.00 85.94 79 GLU A N 1
ATOM 608 C CA . GLU A 1 79 ? -22.719 -5.478 10.510 1.00 85.94 79 GLU A CA 1
ATOM 609 C C . GLU A 1 79 ? -22.372 -6.380 11.705 1.00 85.94 79 GLU A C 1
ATOM 611 O O . GLU A 1 79 ? -23.188 -6.586 12.606 1.00 85.94 79 GLU A O 1
ATOM 616 N N . LYS A 1 80 ? -21.132 -6.882 11.764 1.00 86.44 80 LYS A N 1
ATOM 617 C CA . LYS A 1 80 ? -20.680 -7.769 12.848 1.00 86.44 80 LYS A CA 1
ATOM 618 C C . LYS A 1 80 ? -20.528 -7.057 14.182 1.00 86.44 80 LYS A C 1
ATOM 620 O O . LYS A 1 80 ? -20.711 -7.668 15.236 1.00 86.44 80 LYS A O 1
ATOM 625 N N . MET A 1 81 ? -20.200 -5.775 14.155 1.00 83.81 81 MET A N 1
ATOM 626 C CA . MET A 1 81 ? -20.079 -4.967 15.356 1.00 83.81 81 MET A CA 1
ATOM 627 C C . MET A 1 81 ? -21.442 -4.585 15.931 1.00 83.81 81 MET A C 1
ATOM 629 O O . MET A 1 81 ? -21.610 -4.592 17.151 1.00 83.81 81 MET A O 1
ATOM 633 N N . GLU A 1 82 ? -22.425 -4.321 15.070 1.00 83.88 82 GLU A N 1
ATOM 634 C CA . GLU A 1 82 ? -23.811 -4.109 15.484 1.00 83.88 82 GLU A CA 1
ATOM 635 C C . GLU A 1 82 ? -24.411 -5.388 16.097 1.00 83.88 82 GLU A C 1
ATOM 637 O O . GLU A 1 82 ? -25.034 -5.333 17.160 1.00 83.88 82 GLU A O 1
ATOM 642 N N . GLU A 1 83 ? -24.133 -6.555 15.503 1.00 82.31 83 GLU A N 1
ATOM 643 C CA . GLU A 1 83 ? -24.510 -7.871 16.039 1.00 82.31 83 GLU A CA 1
ATOM 644 C C . GLU A 1 83 ? -23.863 -8.125 17.415 1.00 82.31 83 GLU A C 1
ATOM 646 O O . GLU A 1 83 ? -24.548 -8.479 18.380 1.00 82.31 83 GLU A O 1
ATOM 651 N N . MET A 1 84 ? -22.560 -7.847 17.548 1.00 79.50 84 MET A N 1
ATOM 652 C CA . MET A 1 84 ? -21.833 -7.947 18.816 1.00 79.50 84 MET A CA 1
ATOM 653 C C . MET A 1 84 ? -22.433 -7.047 19.900 1.00 79.50 84 MET A C 1
ATOM 655 O O . MET A 1 84 ? -22.612 -7.509 21.029 1.00 79.50 84 MET A O 1
ATOM 659 N N . ALA A 1 85 ? -22.730 -5.784 19.582 1.00 77.50 85 ALA A N 1
ATOM 660 C CA . ALA A 1 85 ? -23.258 -4.810 20.536 1.00 77.50 85 ALA A CA 1
ATOM 661 C C . ALA A 1 85 ? -24.624 -5.230 21.106 1.00 77.50 85 ALA A C 1
ATOM 663 O O . ALA A 1 85 ? -24.929 -4.945 22.265 1.00 77.50 85 ALA A O 1
ATOM 664 N N . GLN A 1 86 ? -25.425 -5.950 20.317 1.00 78.25 86 GLN A N 1
ATOM 665 C CA . GLN A 1 86 ? -26.704 -6.515 20.752 1.00 78.25 86 GLN A CA 1
ATOM 666 C C . GLN A 1 86 ? -26.520 -7.767 21.629 1.00 78.25 86 GLN A C 1
ATOM 668 O O . GLN A 1 86 ? -27.324 -8.034 22.525 1.00 78.25 86 GLN A O 1
ATOM 673 N N . THR A 1 87 ? -25.431 -8.513 21.440 1.00 72.06 87 THR A N 1
ATOM 674 C CA . THR A 1 87 ? -25.046 -9.642 22.297 1.00 72.06 87 THR A CA 1
ATOM 675 C C . THR A 1 87 ? -24.141 -9.214 23.455 1.00 72.06 87 THR A C 1
ATOM 677 O O . THR A 1 87 ? -22.917 -9.328 23.402 1.00 72.06 87 THR A O 1
ATOM 680 N N . ALA A 1 88 ? -24.751 -8.833 24.581 1.00 60.41 88 ALA A N 1
ATOM 681 C CA . ALA A 1 88 ? -24.055 -8.440 25.817 1.00 60.41 88 ALA A CA 1
ATOM 682 C C . ALA A 1 88 ? -23.010 -9.459 26.349 1.00 60.41 88 ALA A C 1
ATOM 684 O O . ALA A 1 88 ? -22.167 -9.106 27.170 1.00 60.41 88 ALA A O 1
ATOM 685 N N . GLY A 1 89 ? -23.041 -10.716 25.887 1.00 58.56 89 GLY A N 1
ATOM 686 C CA . GLY A 1 89 ? -22.094 -11.774 26.264 1.00 58.56 89 GLY A CA 1
ATOM 687 C C . GLY A 1 89 ? -20.749 -11.767 25.523 1.00 58.56 89 GLY A C 1
ATOM 688 O O . GLY A 1 89 ? -19.869 -12.539 25.896 1.00 58.56 89 GLY A O 1
ATOM 689 N N . LEU A 1 90 ? -20.567 -10.923 24.500 1.00 64.19 90 LEU A N 1
ATOM 690 C CA . LEU A 1 90 ? -19.329 -10.843 23.707 1.00 64.19 90 LEU A CA 1
ATOM 691 C C . LEU A 1 90 ? -18.450 -9.629 24.058 1.00 64.19 90 LEU A C 1
ATOM 693 O O . LEU A 1 90 ? -17.470 -9.354 23.371 1.00 64.19 90 LEU A O 1
ATOM 697 N N . ALA A 1 91 ? -18.749 -8.908 25.139 1.00 65.69 91 ALA A N 1
ATOM 698 C CA . ALA A 1 91 ? -17.937 -7.771 25.559 1.00 65.69 91 ALA A CA 1
ATOM 699 C C . ALA A 1 91 ? -16.526 -8.221 26.000 1.00 65.69 91 ALA A C 1
ATOM 701 O O . ALA A 1 91 ? -16.359 -8.921 27.000 1.00 65.69 91 ALA A O 1
ATOM 702 N N . GLY A 1 92 ? -15.498 -7.803 25.253 1.00 77.38 92 GLY A N 1
ATOM 703 C CA . GLY A 1 92 ? -14.084 -8.018 25.575 1.00 77.38 92 GLY A CA 1
ATOM 704 C C . GLY A 1 92 ? -13.293 -8.749 24.486 1.00 77.38 92 GLY A C 1
ATOM 705 O O . GLY A 1 92 ? -13.794 -9.054 23.407 1.00 77.38 92 GLY A O 1
ATOM 706 N N . LYS A 1 93 ? -12.027 -9.068 24.787 1.00 81.75 93 LYS A N 1
ATOM 707 C CA . LYS A 1 93 ? -11.054 -9.641 23.831 1.00 81.75 93 LYS A CA 1
ATOM 708 C C . LYS A 1 93 ? -11.525 -10.932 23.145 1.00 81.75 93 LYS A C 1
ATOM 710 O O . LYS A 1 93 ? -11.156 -11.189 22.003 1.00 81.75 93 LYS A O 1
ATOM 715 N N . ALA A 1 94 ? -12.339 -11.739 23.829 1.00 82.56 94 ALA A N 1
ATOM 716 C CA . ALA A 1 94 ? -12.910 -12.962 23.267 1.00 82.56 94 ALA A CA 1
ATOM 717 C C . ALA A 1 94 ? -13.942 -12.673 22.163 1.00 82.56 94 ALA A C 1
ATOM 719 O O . ALA A 1 94 ? -13.932 -13.345 21.134 1.00 82.56 94 ALA A O 1
ATOM 720 N N . GLY A 1 95 ? -14.786 -11.653 22.341 1.00 84.94 95 GLY A N 1
ATOM 721 C CA . GLY A 1 95 ? -15.719 -11.237 21.300 1.00 84.94 95 GLY A CA 1
ATOM 722 C C . GLY A 1 95 ? -15.020 -10.516 20.156 1.00 84.94 95 GLY A C 1
ATOM 723 O O . GLY A 1 95 ? -15.328 -10.794 19.004 1.00 84.94 95 GLY A O 1
ATOM 724 N N . GLU A 1 96 ? -14.047 -9.643 20.443 1.00 87.94 96 GLU A N 1
ATOM 725 C CA . GLU A 1 96 ? -13.245 -8.976 19.400 1.00 87.94 96 GLU A CA 1
ATOM 726 C C . GLU A 1 96 ? -12.621 -10.003 18.444 1.00 87.94 96 GLU A C 1
ATOM 728 O O . GLU A 1 96 ? -12.659 -9.848 17.224 1.00 87.94 96 GLU A O 1
ATOM 733 N N . ARG A 1 97 ? -12.099 -11.105 18.996 1.00 89.44 97 ARG A N 1
ATOM 734 C CA . ARG A 1 97 ? -11.578 -12.219 18.204 1.00 89.44 97 ARG A CA 1
ATOM 735 C C . ARG A 1 97 ? -12.659 -12.901 17.365 1.00 89.44 97 ARG A C 1
ATOM 737 O O . ARG A 1 97 ? -12.413 -13.159 16.192 1.00 89.44 97 ARG A O 1
ATOM 744 N N . ALA A 1 98 ? -13.830 -13.170 17.941 1.00 88.06 98 ALA A N 1
ATOM 745 C CA . ALA A 1 98 ? -14.948 -13.767 17.213 1.00 88.06 98 ALA A CA 1
ATOM 746 C C . ALA A 1 98 ? -15.388 -12.887 16.029 1.00 88.06 98 ALA A C 1
ATOM 748 O O . ALA A 1 98 ? -15.622 -13.401 14.935 1.00 88.06 98 ALA A O 1
ATOM 749 N N . VAL A 1 99 ? -15.404 -11.561 16.214 1.00 89.31 99 VAL A N 1
ATOM 750 C CA . VAL A 1 99 ? -15.669 -10.605 15.131 1.00 89.31 99 VAL A CA 1
ATOM 751 C C . VAL A 1 99 ? -14.605 -10.717 14.048 1.00 89.31 99 VAL A C 1
ATOM 753 O O . VAL A 1 99 ? -14.973 -10.948 12.901 1.00 89.31 99 VAL A O 1
ATOM 756 N N . ILE A 1 100 ? -13.307 -10.668 14.382 1.00 89.94 100 ILE A N 1
ATOM 757 C CA . ILE A 1 100 ? -12.228 -10.813 13.382 1.00 89.94 100 ILE A CA 1
ATOM 758 C C . ILE A 1 100 ? -12.351 -12.130 12.600 1.00 89.94 100 ILE A C 1
ATOM 760 O O . ILE A 1 100 ? -12.167 -12.155 11.381 1.00 89.94 100 ILE A O 1
ATOM 764 N N . GLU A 1 101 ? -12.658 -13.233 13.283 1.00 91.00 101 GLU A N 1
ATOM 765 C CA . GLU A 1 101 ? -12.810 -14.550 12.656 1.00 91.00 101 GLU A CA 1
ATOM 766 C C . GLU A 1 101 ? -14.001 -14.593 11.686 1.00 91.00 101 GLU A C 1
ATOM 768 O O . GLU A 1 101 ? -13.912 -15.240 10.637 1.00 91.00 101 GLU A O 1
ATOM 773 N N . SER A 1 102 ? -15.065 -13.846 11.982 1.00 89.12 102 SER A N 1
ATOM 774 C CA . SER A 1 102 ? -16.265 -13.736 11.147 1.00 89.12 102 SER A CA 1
ATOM 775 C C . SER A 1 102 ? -16.147 -12.775 9.956 1.00 89.12 102 SER A C 1
ATOM 777 O O . SER A 1 102 ? -17.025 -12.791 9.099 1.00 89.12 102 SER A O 1
ATOM 779 N N . LEU A 1 103 ? -15.079 -11.970 9.867 1.00 90.62 103 LEU A N 1
ATOM 780 C CA . LEU A 1 103 ? -14.904 -11.005 8.775 1.00 90.62 103 LEU A CA 1
ATOM 781 C C . LEU A 1 103 ? -14.733 -11.688 7.414 1.00 90.62 103 LEU A C 1
ATOM 783 O O . LEU A 1 103 ? -14.090 -12.735 7.296 1.00 90.62 103 LEU A O 1
ATOM 787 N N . GLU A 1 104 ? -15.206 -11.038 6.356 1.00 90.31 104 GLU A N 1
ATOM 788 C CA . GLU A 1 104 ? -15.064 -11.501 4.969 1.00 90.31 104 GLU A CA 1
ATOM 789 C C . GLU A 1 104 ? -13.705 -11.106 4.365 1.00 90.31 104 GLU A C 1
ATOM 791 O O . GLU A 1 104 ? -13.595 -10.567 3.267 1.00 90.31 104 GLU A O 1
ATOM 796 N N . ILE A 1 105 ? -12.625 -11.359 5.108 1.00 90.50 105 ILE A N 1
ATOM 797 C CA . ILE A 1 105 ? -11.251 -11.018 4.714 1.00 90.50 105 ILE A CA 1
ATOM 798 C C . ILE A 1 105 ? -10.355 -12.265 4.677 1.00 90.50 105 ILE A C 1
ATOM 800 O O . ILE A 1 105 ? -10.648 -13.257 5.348 1.00 90.50 105 ILE A O 1
ATOM 804 N N . PRO A 1 106 ? -9.233 -12.243 3.934 1.00 91.88 106 PRO A N 1
ATOM 805 C CA . PRO A 1 106 ? -8.305 -13.370 3.880 1.00 9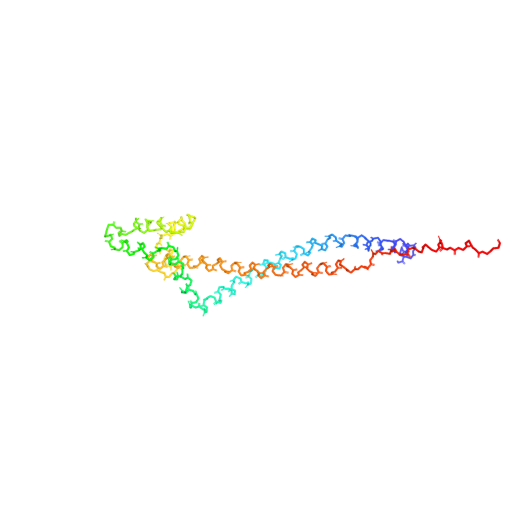1.88 106 PRO A CA 1
ATOM 806 C C . PRO A 1 106 ? -7.776 -13.785 5.259 1.00 91.88 106 PRO A C 1
ATOM 808 O O . PRO A 1 106 ? -7.423 -12.935 6.081 1.00 91.88 106 PRO A O 1
ATOM 811 N N . ASP A 1 107 ? -7.605 -15.093 5.477 1.00 92.06 107 ASP A N 1
ATOM 812 C CA . ASP A 1 107 ? -7.151 -15.660 6.760 1.00 92.06 107 ASP A CA 1
ATOM 813 C C . ASP A 1 107 ? -5.810 -15.098 7.243 1.00 92.06 107 ASP A C 1
ATOM 815 O O . ASP A 1 107 ? -5.563 -14.991 8.443 1.00 92.06 107 ASP A O 1
ATOM 819 N N . GLN A 1 108 ? -4.929 -14.714 6.317 1.00 91.38 108 GLN A N 1
ATOM 820 C CA . GLN A 1 108 ? -3.657 -14.076 6.658 1.00 91.38 108 GLN A CA 1
ATOM 821 C C . GLN A 1 108 ? -3.879 -12.736 7.365 1.00 91.38 108 GLN A C 1
ATOM 823 O O . GLN A 1 108 ? -3.189 -12.434 8.334 1.00 91.38 108 GLN A O 1
ATOM 828 N N . ILE A 1 109 ? -4.860 -11.949 6.912 1.00 91.31 109 ILE A N 1
ATOM 829 C CA . ILE A 1 109 ? -5.196 -10.663 7.527 1.00 91.31 109 ILE A CA 1
ATOM 830 C C . ILE A 1 109 ? -5.877 -10.899 8.876 1.00 91.31 109 ILE A C 1
ATOM 832 O O . ILE A 1 109 ? -5.514 -10.238 9.845 1.00 91.31 109 ILE A O 1
ATOM 836 N N . LYS A 1 110 ? -6.777 -11.890 8.976 1.00 93.69 110 LYS A N 1
ATOM 837 C CA . LYS A 1 110 ? -7.407 -12.276 10.252 1.00 93.69 110 LYS A CA 1
ATOM 838 C C . LYS A 1 110 ? -6.370 -12.613 11.317 1.00 93.69 110 LYS A C 1
ATOM 840 O O . LYS A 1 110 ? -6.425 -12.081 12.421 1.00 93.69 110 LYS A O 1
ATOM 845 N N . LYS A 1 111 ? -5.392 -13.458 10.978 1.00 93.56 111 LYS A N 1
ATOM 846 C CA . LYS A 1 111 ? -4.309 -13.833 11.900 1.00 93.56 111 LYS A CA 1
ATOM 847 C C . LYS A 1 111 ? -3.516 -12.618 12.365 1.00 93.56 111 LYS A C 1
ATOM 849 O O . LYS A 1 111 ? -3.320 -12.460 13.562 1.00 93.56 111 LYS A O 1
ATOM 854 N N . LEU A 1 112 ? -3.139 -11.734 11.441 1.00 92.44 112 LEU A N 1
ATOM 855 C CA . LEU A 1 112 ? -2.407 -10.517 11.785 1.00 92.44 112 LEU A CA 1
ATOM 856 C C . LEU A 1 112 ? -3.218 -9.580 12.688 1.00 92.44 112 LEU A 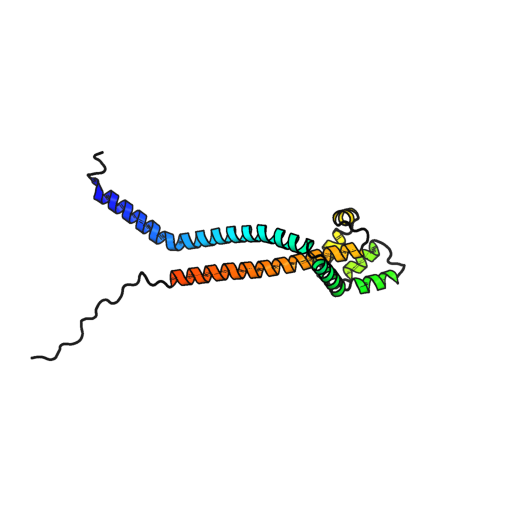C 1
ATOM 858 O O . LEU A 1 112 ? -2.650 -9.006 13.612 1.00 92.44 112 LEU A O 1
ATOM 862 N N . LEU A 1 113 ? -4.524 -9.440 12.452 1.00 92.38 113 LEU A N 1
ATOM 863 C CA . LEU A 1 113 ? -5.410 -8.660 13.318 1.00 92.38 113 LEU A CA 1
ATOM 864 C C . LEU A 1 113 ? -5.509 -9.273 14.721 1.00 92.38 113 LEU A C 1
ATOM 866 O O . LEU A 1 113 ? -5.463 -8.550 15.705 1.00 92.38 113 LEU A O 1
ATOM 870 N N . ILE A 1 114 ? -5.596 -10.601 14.839 1.00 92.56 114 ILE A N 1
ATOM 871 C CA . ILE A 1 114 ? -5.671 -11.287 16.141 1.00 92.56 114 ILE A CA 1
ATOM 872 C C . ILE A 1 114 ? -4.345 -11.174 16.904 1.00 92.56 114 ILE A C 1
ATOM 874 O O . ILE A 1 114 ? -4.349 -10.877 18.096 1.00 92.56 114 ILE A O 1
ATOM 878 N N . GLU A 1 115 ? -3.213 -11.394 16.233 1.00 90.75 115 GLU A N 1
ATOM 879 C CA . GLU A 1 115 ? -1.875 -11.340 16.839 1.00 90.75 115 GLU A CA 1
ATOM 880 C C . GLU A 1 115 ? -1.511 -9.935 17.332 1.00 90.75 115 GLU A C 1
ATOM 882 O O . GLU A 1 115 ? -0.842 -9.789 18.354 1.00 90.75 115 GLU A O 1
ATOM 887 N N . ASN A 1 116 ? -1.979 -8.901 16.628 1.00 89.31 116 ASN A N 1
ATOM 888 C CA . ASN A 1 116 ? -1.686 -7.502 16.938 1.00 89.31 116 ASN A CA 1
ATOM 889 C C . ASN A 1 116 ? -2.820 -6.805 17.708 1.00 89.31 116 ASN A C 1
ATOM 891 O O . ASN A 1 116 ? -2.762 -5.593 17.910 1.00 89.31 116 ASN A O 1
ATOM 895 N N . ASN A 1 117 ? -3.835 -7.543 18.170 1.00 88.19 117 ASN A N 1
ATOM 896 C CA . ASN A 1 117 ? -4.926 -6.996 18.974 1.00 88.19 117 ASN A CA 1
ATOM 897 C C . ASN A 1 117 ? -4.485 -6.754 20.435 1.00 88.19 117 ASN A C 1
ATOM 899 O O . ASN A 1 117 ? -4.930 -7.426 21.372 1.00 88.19 117 ASN A O 1
ATOM 903 N N . ASN A 1 118 ? -3.591 -5.786 20.641 1.00 87.94 118 ASN A N 1
ATOM 904 C CA . ASN A 1 118 ? -3.104 -5.376 21.955 1.00 87.94 118 ASN A CA 1
ATOM 905 C C . ASN A 1 118 ? -3.108 -3.842 22.111 1.00 87.94 118 ASN A C 1
ATOM 907 O O . ASN A 1 118 ? -3.193 -3.096 21.138 1.00 87.94 118 ASN A O 1
ATOM 911 N N . GLY A 1 119 ? -3.020 -3.367 23.358 1.00 83.50 119 GLY A N 1
ATOM 912 C CA . GLY A 1 119 ? -3.082 -1.933 23.661 1.00 83.50 119 GLY A CA 1
ATOM 913 C C . GLY A 1 119 ? -1.875 -1.117 23.178 1.00 83.50 119 GLY A C 1
ATOM 914 O O . GLY A 1 119 ? -2.013 0.084 22.974 1.00 83.50 119 GLY A O 1
ATOM 915 N N . GLU A 1 120 ? -0.715 -1.743 22.973 1.00 87.06 120 GLU A N 1
ATOM 916 C CA . GLU A 1 120 ? 0.499 -1.077 22.478 1.00 87.06 120 GLU A CA 1
ATOM 917 C C . GLU A 1 120 ? 0.337 -0.682 21.007 1.00 87.06 120 GLU A C 1
ATOM 919 O O . GLU A 1 120 ? 0.519 0.479 20.647 1.00 87.06 120 GLU A O 1
ATOM 924 N N . ILE A 1 121 ? -0.138 -1.619 20.186 1.00 88.25 121 ILE A N 1
ATOM 925 C CA . ILE A 1 121 ? -0.442 -1.403 18.771 1.00 88.25 121 ILE A CA 1
ATOM 926 C C . ILE A 1 121 ? -1.529 -0.333 18.606 1.00 88.25 121 ILE A C 1
ATOM 928 O O . ILE A 1 121 ? -1.440 0.529 17.732 1.00 88.25 121 ILE A O 1
ATOM 932 N N . TYR A 1 122 ? -2.537 -0.328 19.480 1.00 87.56 122 TYR A N 1
ATOM 933 C CA . TYR A 1 122 ? -3.591 0.690 19.469 1.00 87.56 122 TYR A CA 1
ATOM 934 C C . TYR A 1 122 ? -3.000 2.091 19.680 1.00 87.56 122 TYR A C 1
ATOM 936 O O . TYR A 1 122 ? -3.301 3.006 18.912 1.00 87.56 122 TYR A O 1
ATOM 944 N N . GLN A 1 123 ? -2.096 2.243 20.655 1.00 87.38 123 GLN A N 1
ATOM 945 C CA . GLN A 1 123 ? -1.399 3.507 20.901 1.00 87.38 123 GLN A CA 1
ATOM 946 C C . GLN A 1 123 ? -0.481 3.911 19.747 1.00 87.38 123 GLN A C 1
ATOM 948 O O . GLN A 1 123 ? -0.483 5.080 19.366 1.00 87.38 123 GLN A O 1
ATOM 953 N N . GLU A 1 124 ? 0.248 2.963 19.155 1.00 86.56 124 GLU A N 1
ATOM 954 C CA . GLU A 1 124 ? 1.121 3.217 18.003 1.00 86.56 124 GLU A CA 1
ATOM 955 C C . GLU A 1 124 ? 0.328 3.755 16.802 1.00 86.56 124 GLU A C 1
ATOM 957 O O . GLU A 1 124 ? 0.765 4.666 16.099 1.00 86.56 124 GLU A O 1
ATOM 962 N N . MET A 1 125 ? -0.894 3.257 16.609 1.00 83.81 125 MET A N 1
ATOM 963 C CA . MET A 1 125 ? -1.807 3.760 15.586 1.00 83.81 125 MET A CA 1
ATOM 964 C C . MET A 1 125 ? -2.628 4.981 16.018 1.00 83.81 125 MET A C 1
ATOM 966 O O . MET A 1 125 ? -3.377 5.508 15.194 1.00 83.81 125 MET A O 1
ATOM 970 N N . GLY A 1 126 ? -2.506 5.463 17.256 1.00 86.88 126 GLY A N 1
ATOM 971 C CA . GLY A 1 126 ? -3.286 6.595 17.766 1.00 86.88 126 GLY A CA 1
ATOM 972 C C . GLY A 1 126 ? -4.784 6.303 17.883 1.00 86.88 126 GLY A C 1
ATOM 973 O O . GLY A 1 126 ? -5.602 7.209 17.745 1.00 86.88 126 GLY A O 1
ATOM 974 N N . VAL A 1 127 ? -5.144 5.039 18.095 1.00 87.62 127 VAL A N 1
ATOM 975 C CA . VAL A 1 127 ? -6.519 4.552 18.190 1.00 87.62 127 VAL A CA 1
ATOM 976 C C . VAL A 1 127 ? -6.807 4.067 19.611 1.00 87.62 127 VAL A C 1
ATOM 978 O O . VAL A 1 127 ? -5.929 3.534 20.281 1.00 87.62 127 VAL A O 1
ATOM 981 N N . GLN A 1 128 ? -8.045 4.236 20.081 1.00 84.62 128 GLN A N 1
ATOM 982 C CA . GLN A 1 128 ? -8.451 3.819 21.431 1.00 84.62 128 GLN A CA 1
ATOM 983 C C . GLN A 1 128 ? -9.459 2.662 21.448 1.00 84.62 128 GLN A C 1
ATOM 985 O O . GLN A 1 128 ? -9.555 1.965 22.457 1.00 84.62 128 GLN A O 1
ATOM 990 N N . ILE A 1 129 ? -10.185 2.433 20.349 1.00 85.62 129 ILE A N 1
ATOM 991 C CA . ILE A 1 129 ? -11.252 1.427 20.259 1.00 85.62 129 ILE A CA 1
ATOM 992 C C . ILE A 1 129 ? -10.983 0.400 19.156 1.00 85.62 129 ILE A C 1
ATOM 994 O O . ILE A 1 129 ? -10.296 0.675 18.175 1.00 85.62 129 ILE A O 1
ATOM 998 N N . PHE A 1 130 ? -11.541 -0.799 19.328 1.00 86.94 130 PHE A N 1
ATOM 999 C CA . PHE A 1 130 ? -11.358 -1.928 18.412 1.00 86.94 130 PHE A CA 1
ATOM 1000 C C . PHE A 1 130 ? -11.821 -1.633 16.975 1.00 86.94 130 PHE A C 1
ATOM 1002 O O . PHE A 1 130 ? -11.123 -1.989 16.029 1.00 86.94 130 PHE A O 1
ATOM 1009 N N . GLU A 1 131 ? -12.951 -0.944 16.810 1.00 86.50 131 GLU A N 1
ATOM 1010 C CA . GLU A 1 131 ? -13.488 -0.561 15.497 1.00 86.50 131 GLU A CA 1
ATOM 1011 C C . GLU A 1 131 ? -12.471 0.230 14.671 1.00 86.50 131 GLU A C 1
ATOM 1013 O O . GLU A 1 131 ? -12.106 -0.150 13.558 1.00 86.50 131 GLU A O 1
ATOM 1018 N N . ASP A 1 132 ? -11.953 1.308 15.258 1.00 87.88 132 ASP A N 1
ATOM 1019 C CA . ASP A 1 132 ? -10.964 2.160 14.617 1.00 87.88 132 ASP A CA 1
ATOM 1020 C C . ASP A 1 132 ? -9.657 1.412 14.356 1.00 87.88 132 ASP A C 1
ATOM 1022 O O . ASP A 1 132 ? -8.973 1.713 13.378 1.00 87.88 132 ASP A O 1
ATOM 1026 N N . TYR A 1 133 ? -9.312 0.425 15.192 1.00 90.62 133 TYR A N 1
ATOM 1027 C CA . TYR A 1 133 ? -8.119 -0.392 15.004 1.00 90.62 133 TYR A CA 1
ATOM 1028 C C . TYR A 1 133 ? -8.255 -1.212 13.725 1.00 90.62 133 TYR A C 1
ATOM 1030 O O . TYR A 1 133 ? -7.400 -1.121 12.841 1.00 90.62 133 TYR A O 1
ATOM 1038 N N . VAL A 1 134 ? -9.344 -1.974 13.604 1.00 90.19 134 VAL A N 1
ATOM 1039 C CA . VAL A 1 134 ? -9.596 -2.808 12.427 1.00 90.19 134 VAL A CA 1
ATOM 1040 C C . VAL A 1 134 ? -9.755 -1.931 11.190 1.00 90.19 134 VAL A C 1
ATOM 1042 O O . VAL A 1 134 ? -9.124 -2.207 10.171 1.00 90.19 134 VAL A O 1
ATOM 1045 N N . GLY A 1 135 ? -10.512 -0.834 11.287 1.00 88.75 135 GLY A N 1
ATOM 1046 C CA . GLY A 1 135 ? -10.706 0.107 10.188 1.00 88.75 135 GLY A CA 1
ATOM 1047 C C . GLY A 1 135 ? -9.397 0.711 9.692 1.00 88.75 135 GLY A C 1
ATOM 1048 O O . GLY A 1 135 ? -9.121 0.680 8.494 1.00 88.75 135 GLY A O 1
ATOM 1049 N N . LYS A 1 136 ? -8.543 1.204 10.598 1.00 88.94 136 LYS A N 1
ATOM 1050 C CA . LYS A 1 136 ? -7.233 1.768 10.247 1.00 88.94 136 LYS A CA 1
ATOM 1051 C C . LYS A 1 136 ? -6.298 0.714 9.664 1.00 88.94 136 LYS A C 1
ATOM 1053 O O . LYS A 1 136 ? -5.657 0.966 8.646 1.00 88.94 136 LYS A O 1
ATOM 1058 N N . TYR A 1 137 ? -6.259 -0.479 10.253 1.00 89.62 137 TYR A N 1
ATOM 1059 C CA . TYR A 1 137 ? -5.431 -1.573 9.755 1.00 89.62 137 TYR A CA 1
ATOM 1060 C C . TYR A 1 137 ? -5.836 -1.984 8.337 1.00 89.62 137 TYR A C 1
ATOM 1062 O O . TYR A 1 137 ? -4.985 -2.162 7.463 1.00 89.62 137 TYR A O 1
ATOM 1070 N N . LEU A 1 138 ? -7.139 -2.123 8.092 1.00 90.25 138 LEU A N 1
ATOM 1071 C CA . LEU A 1 138 ? -7.666 -2.564 6.810 1.00 90.25 138 LEU A CA 1
ATOM 1072 C C . LEU A 1 138 ? -7.528 -1.477 5.738 1.00 90.25 138 LEU A C 1
ATOM 1074 O O . LEU A 1 138 ? -7.082 -1.781 4.630 1.00 90.25 138 LEU A O 1
ATOM 1078 N N . ALA A 1 139 ? -7.799 -0.214 6.085 1.00 87.81 139 ALA A N 1
ATOM 1079 C CA . ALA A 1 139 ? -7.564 0.933 5.212 1.00 87.81 139 ALA A CA 1
ATOM 1080 C C . ALA A 1 139 ? -6.105 0.973 4.748 1.00 87.81 139 ALA A C 1
ATOM 1082 O O . ALA A 1 139 ? -5.832 0.982 3.548 1.00 87.81 139 ALA A O 1
ATOM 1083 N N . ASP A 1 140 ? -5.158 0.902 5.685 1.00 85.62 140 ASP A N 1
ATOM 1084 C CA . ASP A 1 140 ? -3.723 0.962 5.399 1.00 85.62 140 ASP A CA 1
ATOM 1085 C C . ASP A 1 140 ? -3.254 -0.218 4.516 1.00 85.62 140 ASP A C 1
ATOM 1087 O O . ASP A 1 140 ? -2.355 -0.089 3.677 1.00 85.62 140 ASP A O 1
ATOM 1091 N N . ARG A 1 141 ? -3.903 -1.387 4.624 1.00 87.25 141 ARG A N 1
ATOM 1092 C CA . ARG A 1 141 ? -3.664 -2.526 3.719 1.00 87.25 141 ARG A CA 1
ATOM 1093 C C . ARG A 1 141 ? -4.197 -2.275 2.313 1.00 87.25 141 ARG A C 1
ATOM 1095 O O . ARG A 1 141 ? -3.444 -2.470 1.359 1.00 87.25 141 ARG A O 1
ATOM 1102 N N . VAL A 1 142 ? -5.446 -1.833 2.178 1.00 85.50 142 VAL A N 1
ATOM 1103 C CA . VAL A 1 142 ? -6.068 -1.522 0.878 1.00 85.50 142 VAL A CA 1
ATOM 1104 C C . VAL A 1 142 ? -5.279 -0.436 0.152 1.00 85.50 142 VAL A C 1
ATOM 1106 O O . VAL A 1 142 ? -4.903 -0.600 -1.008 1.00 85.50 142 VAL A O 1
ATOM 1109 N N . ILE A 1 143 ? -4.935 0.630 0.867 1.00 82.38 143 ILE A N 1
ATOM 1110 C CA . ILE A 1 143 ? -4.109 1.733 0.385 1.00 82.38 143 ILE A CA 1
ATOM 1111 C C . ILE A 1 143 ? -2.787 1.225 -0.185 1.00 82.38 143 ILE A C 1
ATOM 1113 O O . ILE A 1 143 ? -2.432 1.562 -1.315 1.00 82.38 143 ILE A O 1
ATOM 1117 N N . ARG A 1 144 ? -2.060 0.382 0.559 1.00 80.69 144 ARG A N 1
ATOM 1118 C CA . ARG A 1 144 ? -0.781 -0.154 0.080 1.00 80.69 144 ARG A CA 1
ATOM 1119 C C . ARG A 1 144 ? -0.941 -1.010 -1.169 1.00 80.69 144 ARG A C 1
ATOM 1121 O O . ARG A 1 144 ? -0.082 -0.934 -2.044 1.00 80.69 144 ARG A O 1
ATOM 1128 N N . VAL A 1 145 ? -2.025 -1.776 -1.288 1.00 83.12 145 VAL A N 1
ATOM 1129 C CA . VAL A 1 145 ? -2.322 -2.554 -2.502 1.00 83.12 145 VAL A CA 1
ATOM 1130 C C . VAL A 1 145 ? -2.584 -1.633 -3.694 1.00 83.12 145 VAL A C 1
ATOM 1132 O O . VAL A 1 145 ? -2.041 -1.868 -4.775 1.00 83.12 145 VAL A O 1
ATOM 1135 N N . ILE A 1 146 ? -3.356 -0.560 -3.511 1.00 81.75 146 ILE A N 1
ATOM 1136 C CA . ILE A 1 146 ? -3.639 0.418 -4.572 1.00 81.75 146 ILE A CA 1
ATOM 1137 C C . ILE A 1 146 ? -2.354 1.119 -5.008 1.00 81.75 146 ILE A C 1
ATOM 1139 O O . ILE A 1 146 ? -2.045 1.146 -6.199 1.00 81.75 146 ILE A O 1
ATOM 1143 N N . ILE A 1 147 ? -1.569 1.626 -4.054 1.00 78.12 147 ILE A N 1
ATOM 1144 C CA . ILE A 1 147 ? -0.281 2.271 -4.327 1.00 78.12 147 ILE A CA 1
ATOM 1145 C C . ILE A 1 147 ? 0.627 1.308 -5.089 1.00 78.12 147 ILE A C 1
ATOM 1147 O O . ILE A 1 147 ? 1.145 1.662 -6.144 1.00 78.12 147 ILE A O 1
ATOM 1151 N N . PHE A 1 148 ? 0.780 0.073 -4.609 1.00 77.06 148 PHE A N 1
ATOM 1152 C CA . PHE A 1 148 ? 1.581 -0.942 -5.287 1.00 77.06 148 PHE A CA 1
ATOM 1153 C C . PHE A 1 148 ? 1.092 -1.206 -6.716 1.00 77.06 148 PHE A C 1
ATOM 1155 O O . PHE A 1 148 ? 1.908 -1.305 -7.628 1.00 77.06 148 PHE A O 1
ATOM 1162 N N . THR A 1 149 ? -0.222 -1.259 -6.934 1.00 81.00 149 THR A N 1
ATOM 1163 C CA . THR A 1 149 ? -0.822 -1.466 -8.260 1.00 81.00 149 THR A CA 1
ATOM 1164 C C . THR A 1 149 ? -0.504 -0.310 -9.207 1.00 81.00 149 THR A C 1
ATOM 1166 O O . THR A 1 149 ? -0.059 -0.536 -10.331 1.00 81.00 149 THR A O 1
ATOM 1169 N N . VAL A 1 150 ? -0.661 0.937 -8.754 1.00 79.19 150 VAL A N 1
ATOM 1170 C CA . VAL A 1 150 ? -0.315 2.128 -9.545 1.00 79.19 150 VAL A CA 1
ATOM 1171 C C . VAL A 1 150 ? 1.179 2.148 -9.863 1.00 79.19 150 VAL A C 1
ATOM 1173 O O . VAL A 1 150 ? 1.564 2.345 -11.016 1.00 79.19 150 VAL A O 1
ATOM 1176 N N . LEU A 1 151 ? 2.029 1.876 -8.870 1.00 76.00 151 LEU A N 1
ATOM 1177 C CA . LEU A 1 151 ? 3.475 1.774 -9.065 1.00 76.00 151 LEU A CA 1
ATOM 1178 C C . LEU A 1 151 ? 3.840 0.680 -10.061 1.00 76.00 151 LEU A C 1
ATOM 1180 O O . LEU A 1 151 ? 4.698 0.897 -10.912 1.00 76.00 151 LEU A O 1
ATOM 1184 N N . PHE A 1 152 ? 3.174 -0.468 -9.989 1.00 78.25 152 PHE A N 1
ATOM 1185 C CA . PHE A 1 152 ? 3.374 -1.562 -10.925 1.00 78.25 152 PHE A CA 1
ATOM 1186 C C . PHE A 1 152 ? 3.021 -1.147 -12.357 1.00 78.25 152 PHE A C 1
ATOM 1188 O O . PHE A 1 152 ? 3.791 -1.439 -13.266 1.00 78.25 152 PHE A O 1
ATOM 1195 N N . ILE A 1 153 ? 1.925 -0.410 -12.569 1.00 81.56 153 ILE A N 1
ATOM 1196 C CA . ILE A 1 153 ? 1.542 0.114 -13.892 1.00 81.56 153 ILE A CA 1
ATOM 1197 C C . ILE A 1 153 ? 2.595 1.095 -14.418 1.00 81.56 153 ILE A C 1
ATOM 1199 O O . ILE A 1 153 ? 3.042 0.968 -15.559 1.00 81.56 153 ILE A O 1
ATOM 1203 N N . VAL A 1 154 ? 3.023 2.053 -13.590 1.00 76.94 154 VAL A N 1
ATOM 1204 C CA . VAL A 1 154 ? 4.060 3.032 -13.959 1.00 76.94 154 VAL A CA 1
ATOM 1205 C C . VAL A 1 154 ? 5.365 2.320 -14.312 1.00 76.94 154 VAL A C 1
ATOM 1207 O O . VAL A 1 154 ? 5.995 2.612 -15.329 1.00 76.94 154 VAL A O 1
ATOM 1210 N N . PHE A 1 155 ? 5.752 1.344 -13.498 1.00 75.88 155 PHE A N 1
ATOM 1211 C CA . PHE A 1 155 ? 6.955 0.562 -13.710 1.00 75.88 155 PHE A CA 1
ATOM 1212 C C . PHE A 1 155 ? 6.876 -0.304 -14.975 1.00 75.88 155 PHE A C 1
ATOM 1214 O O . PHE A 1 155 ? 7.819 -0.342 -15.768 1.00 75.88 155 PHE A O 1
ATOM 1221 N N . TYR A 1 156 ? 5.733 -0.945 -15.209 1.00 76.62 156 TYR A N 1
ATOM 1222 C CA . TYR A 1 156 ? 5.462 -1.703 -16.424 1.00 76.62 156 TYR A CA 1
ATOM 1223 C C . TYR A 1 156 ? 5.573 -0.817 -17.670 1.00 76.62 156 TYR A C 1
ATOM 1225 O O . TYR A 1 156 ? 6.243 -1.195 -18.631 1.00 76.62 156 TYR A O 1
ATOM 1233 N N . ALA A 1 157 ? 4.991 0.386 -17.641 1.00 75.50 157 ALA A N 1
ATOM 1234 C CA . ALA A 1 157 ? 5.103 1.350 -18.732 1.00 75.50 157 ALA A CA 1
ATOM 1235 C C . ALA A 1 157 ? 6.565 1.757 -18.985 1.00 75.50 157 ALA A C 1
ATOM 1237 O O . ALA A 1 157 ? 7.011 1.786 -20.132 1.00 75.50 157 ALA A O 1
ATOM 1238 N N . PHE A 1 158 ? 7.339 1.999 -17.923 1.00 74.69 158 PHE A N 1
ATOM 1239 C CA . PHE A 1 158 ? 8.764 2.314 -18.024 1.00 74.69 158 PHE A CA 1
ATOM 1240 C C . PHE A 1 158 ? 9.574 1.182 -18.678 1.00 74.69 158 PHE A C 1
ATOM 1242 O O . PHE A 1 158 ? 10.341 1.427 -19.614 1.00 74.69 158 PHE A O 1
ATOM 1249 N N . LEU A 1 159 ? 9.368 -0.068 -18.248 1.00 72.81 159 LEU A N 1
ATOM 1250 C CA . LEU A 1 159 ? 9.994 -1.231 -18.884 1.00 72.81 159 LEU A CA 1
ATOM 1251 C C . LEU A 1 159 ? 9.576 -1.375 -20.349 1.00 72.81 159 LEU A C 1
ATOM 1253 O O . LEU A 1 159 ? 10.419 -1.655 -21.203 1.00 72.81 159 LEU A O 1
ATOM 1257 N N . HIS A 1 160 ? 8.295 -1.155 -20.655 1.00 73.06 160 HIS A N 1
ATOM 12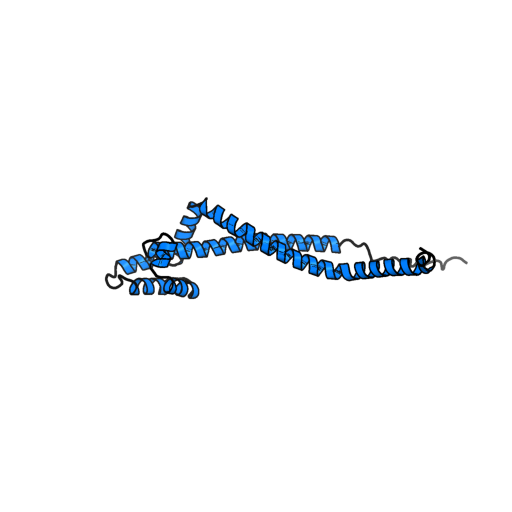58 C CA . HIS A 1 160 ? 7.784 -1.230 -22.019 1.00 73.06 160 HIS A CA 1
ATOM 1259 C C . HIS A 1 160 ? 8.477 -0.213 -22.933 1.00 73.06 160 HIS A C 1
ATOM 1261 O O . HIS A 1 160 ? 8.918 -0.569 -24.025 1.00 73.06 160 HIS A O 1
ATOM 1267 N N . ILE A 1 161 ? 8.665 1.023 -22.458 1.00 71.94 161 ILE A N 1
ATOM 1268 C CA . ILE A 1 161 ? 9.420 2.059 -23.167 1.00 71.94 161 ILE A CA 1
ATOM 1269 C C . ILE A 1 161 ? 10.839 1.556 -23.462 1.00 71.94 161 ILE A C 1
ATOM 1271 O O . ILE A 1 161 ? 11.238 1.540 -24.625 1.00 71.94 161 ILE A O 1
ATOM 1275 N N . ILE A 1 162 ? 11.580 1.062 -22.464 1.00 69.81 162 ILE A N 1
ATOM 1276 C CA . ILE A 1 162 ? 12.949 0.546 -22.664 1.00 69.81 162 ILE A CA 1
ATOM 1277 C C . ILE A 1 162 ? 12.994 -0.561 -23.728 1.00 69.81 162 ILE A C 1
ATOM 1279 O O . ILE A 1 162 ? 13.884 -0.556 -24.580 1.00 69.81 162 ILE A O 1
ATOM 1283 N N . ILE A 1 163 ? 12.035 -1.492 -23.716 1.00 70.00 163 ILE A N 1
ATOM 1284 C CA . ILE A 1 163 ? 11.958 -2.575 -24.708 1.00 70.00 163 ILE A CA 1
ATOM 1285 C C . ILE A 1 163 ? 11.720 -2.011 -26.113 1.00 70.00 163 ILE A C 1
ATOM 1287 O O . ILE A 1 163 ? 12.372 -2.447 -27.063 1.00 70.00 163 ILE A O 1
ATOM 1291 N N . VAL A 1 164 ? 10.826 -1.030 -26.262 1.00 70.06 164 VAL A N 1
ATOM 1292 C CA . VAL A 1 164 ? 10.573 -0.362 -27.548 1.00 70.06 164 VAL A CA 1
ATOM 1293 C C . VAL A 1 164 ? 11.829 0.356 -28.045 1.00 70.06 164 VAL A C 1
ATOM 1295 O O . VAL A 1 164 ? 12.192 0.196 -29.210 1.00 70.06 164 VAL A O 1
ATOM 1298 N N . TRP A 1 165 ? 12.547 1.067 -27.173 1.00 65.81 165 TRP A N 1
ATOM 1299 C CA . TRP A 1 165 ? 13.823 1.708 -27.515 1.00 65.81 165 TRP A CA 1
ATOM 1300 C C . TRP A 1 165 ? 14.899 0.691 -27.922 1.00 65.81 165 TRP A C 1
ATOM 1302 O O . TRP A 1 165 ? 15.607 0.903 -28.907 1.00 65.81 165 TRP A O 1
ATOM 1312 N N . LEU A 1 166 ? 14.998 -0.447 -27.227 1.00 62.69 166 LEU A N 1
ATOM 1313 C CA . LEU A 1 166 ? 15.922 -1.530 -27.580 1.00 62.69 166 LEU A CA 1
ATOM 1314 C C . LEU A 1 166 ? 15.557 -2.171 -28.929 1.00 62.69 166 LEU A C 1
ATOM 1316 O O . LEU A 1 166 ? 16.437 -2.496 -29.732 1.00 62.69 166 LEU A O 1
ATOM 1320 N N . ASN A 1 167 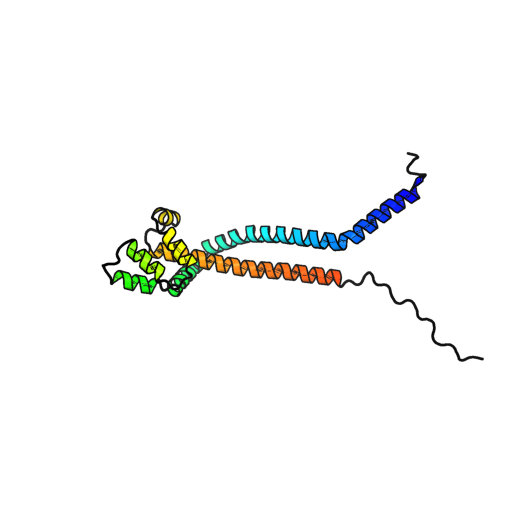? 14.262 -2.320 -29.209 1.00 62.41 167 ASN A N 1
ATOM 1321 C CA . ASN A 1 167 ? 13.759 -2.777 -30.502 1.00 62.41 167 ASN A CA 1
ATOM 1322 C C . ASN A 1 167 ? 14.020 -1.755 -31.620 1.00 62.41 167 ASN A C 1
ATOM 1324 O O . ASN A 1 167 ? 14.304 -2.154 -32.745 1.00 62.41 167 ASN A O 1
ATOM 1328 N N . LEU A 1 168 ? 13.989 -0.454 -31.326 1.00 62.22 168 LEU A N 1
ATOM 1329 C CA . LEU A 1 168 ? 14.314 0.600 -32.288 1.00 62.22 168 LEU A CA 1
ATOM 1330 C C . LEU A 1 168 ? 15.809 0.603 -32.638 1.00 62.22 168 LEU A C 1
ATOM 1332 O O . LEU A 1 168 ? 16.162 0.618 -33.815 1.00 62.22 168 LEU A O 1
ATOM 1336 N N . ILE A 1 169 ? 16.684 0.497 -31.632 1.00 59.28 169 ILE A N 1
ATOM 1337 C CA . ILE A 1 169 ? 18.135 0.375 -31.842 1.00 59.28 169 ILE A CA 1
ATOM 1338 C C . ILE A 1 169 ? 18.489 -0.918 -32.589 1.00 59.28 169 ILE A C 1
ATOM 1340 O O . ILE A 1 169 ? 19.340 -0.901 -33.474 1.00 59.28 169 ILE A O 1
ATOM 1344 N N . SER A 1 170 ? 17.835 -2.041 -32.275 1.00 53.25 170 SER A N 1
ATOM 1345 C CA . SER A 1 170 ? 18.100 -3.319 -32.956 1.00 53.25 170 SER A CA 1
ATOM 1346 C C . SER A 1 170 ? 17.498 -3.407 -34.361 1.00 53.25 170 SER A C 1
ATOM 1348 O O . SER A 1 170 ? 17.953 -4.227 -35.157 1.00 53.25 170 SER A O 1
ATOM 1350 N N . ARG A 1 171 ? 16.528 -2.546 -34.695 1.00 52.16 171 ARG A N 1
ATOM 1351 C CA . ARG A 1 171 ? 15.981 -2.395 -36.051 1.00 52.16 171 ARG A CA 1
ATOM 1352 C C . ARG A 1 171 ? 16.786 -1.461 -36.95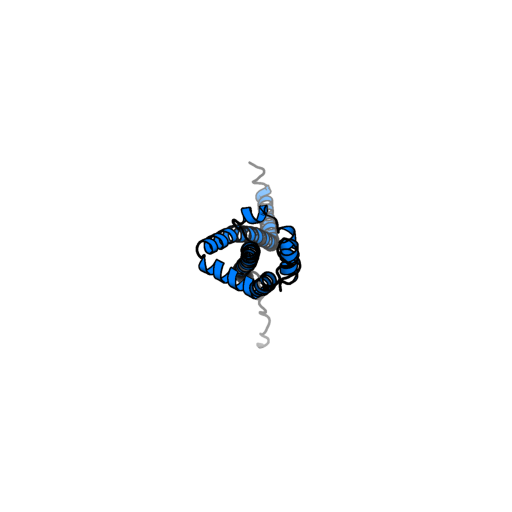3 1.00 52.16 171 ARG A C 1
ATOM 1354 O O . ARG A 1 171 ? 16.429 -1.369 -38.122 1.00 52.16 171 ARG A O 1
ATOM 1361 N N . LEU A 1 172 ? 17.856 -0.811 -36.485 1.00 51.88 172 LEU A N 1
ATOM 1362 C CA . LEU A 1 172 ? 18.790 -0.106 -37.372 1.00 51.88 172 LEU A CA 1
ATOM 1363 C C . LEU A 1 172 ? 19.660 -1.139 -38.121 1.00 51.88 172 LEU A C 1
ATOM 1365 O O . LEU A 1 172 ? 20.551 -1.749 -37.518 1.00 51.88 172 LEU A O 1
ATOM 1369 N N . PRO A 1 173 ? 19.430 -1.363 -39.430 1.00 48.53 173 PRO A N 1
ATOM 1370 C CA . PRO A 1 173 ? 20.154 -2.353 -40.208 1.00 48.53 173 PRO A CA 1
ATOM 1371 C C . PRO A 1 173 ? 21.472 -1.726 -40.663 1.00 48.53 173 PRO A C 1
ATOM 1373 O O . PRO A 1 173 ? 21.562 -1.212 -41.771 1.00 48.53 173 PRO A O 1
ATOM 1376 N N . ILE A 1 174 ? 22.497 -1.714 -39.808 1.00 53.03 174 ILE A N 1
ATOM 1377 C CA . ILE A 1 174 ? 23.808 -1.153 -40.202 1.00 53.03 174 ILE A CA 1
ATOM 1378 C C . ILE A 1 174 ? 24.836 -2.244 -40.522 1.00 53.03 174 ILE A C 1
ATOM 1380 O O . ILE A 1 174 ? 25.916 -1.941 -41.004 1.00 53.03 174 ILE A O 1
ATOM 1384 N N . LEU A 1 175 ? 24.526 -3.532 -40.355 1.00 53.19 175 LEU A N 1
ATOM 1385 C CA . LEU A 1 175 ? 25.462 -4.595 -40.737 1.00 53.19 175 LEU A CA 1
ATOM 1386 C C . LEU A 1 175 ? 24.740 -5.850 -41.227 1.00 53.19 175 LEU A C 1
ATOM 1388 O O . LEU A 1 175 ? 24.691 -6.847 -40.520 1.00 53.19 175 LEU A O 1
ATOM 1392 N N . TYR A 1 176 ? 24.215 -5.806 -42.448 1.00 45.75 176 TYR A N 1
ATOM 1393 C CA . TYR A 1 176 ? 24.217 -6.974 -43.332 1.00 45.75 176 TYR A CA 1
ATOM 1394 C C . TYR A 1 176 ? 24.390 -6.475 -44.765 1.00 45.75 176 TYR A C 1
ATOM 1396 O O . TYR A 1 176 ? 23.433 -6.162 -45.468 1.00 45.75 176 TYR A O 1
ATOM 1404 N N . GLY A 1 177 ? 25.648 -6.356 -45.189 1.00 52.88 177 GLY A N 1
ATOM 1405 C CA . GLY A 1 177 ? 25.957 -6.275 -46.606 1.00 52.88 177 GLY A CA 1
ATOM 1406 C C . GLY A 1 177 ? 25.502 -7.562 -47.283 1.00 52.88 177 GLY A C 1
ATOM 1407 O O . GLY A 1 177 ? 25.948 -8.639 -46.907 1.00 52.88 177 GLY A O 1
ATOM 1408 N N . SER A 1 178 ? 24.613 -7.455 -48.266 1.00 52.44 178 SER A N 1
ATOM 1409 C CA . SER A 1 178 ? 24.466 -8.453 -49.325 1.00 52.44 178 SER A CA 1
ATOM 1410 C C . SER A 1 178 ? 23.559 -7.916 -50.429 1.00 52.44 178 SER A C 1
ATOM 1412 O O . SER A 1 178 ? 22.390 -8.266 -50.536 1.00 52.44 178 SER A O 1
ATOM 1414 N N . THR A 1 179 ? 24.133 -7.108 -51.310 1.00 45.66 179 THR A N 1
ATOM 1415 C CA . THR A 1 179 ? 23.928 -7.359 -52.738 1.00 45.66 179 THR A CA 1
ATOM 1416 C C . THR A 1 179 ? 25.305 -7.458 -53.364 1.00 45.66 179 THR A C 1
ATOM 1418 O O . THR A 1 179 ? 25.825 -6.530 -53.980 1.00 45.66 179 THR A O 1
ATOM 1421 N N . ARG A 1 180 ? 25.923 -8.622 -53.159 1.00 50.78 180 ARG A N 1
ATOM 1422 C CA . ARG A 1 180 ? 26.884 -9.157 -54.115 1.00 50.78 180 ARG A CA 1
ATOM 1423 C C . ARG A 1 180 ? 26.158 -9.195 -55.459 1.00 50.78 180 ARG A C 1
ATOM 1425 O O . ARG A 1 180 ? 25.147 -9.876 -55.578 1.00 50.78 180 ARG A O 1
ATOM 1432 N N . SER A 1 181 ? 26.632 -8.404 -56.414 1.00 54.75 181 SER A N 1
ATOM 1433 C CA . SER A 1 181 ? 26.163 -8.396 -57.799 1.00 54.75 181 SER A CA 1
ATOM 1434 C C . SER A 1 181 ? 26.072 -9.828 -58.345 1.00 54.75 181 SER A C 1
ATOM 1436 O O . SER A 1 181 ? 27.105 -10.500 -58.393 1.00 54.75 181 SER A O 1
ATOM 1438 N N . PRO A 1 182 ? 24.903 -10.307 -58.804 1.00 48.59 182 PRO A N 1
ATOM 1439 C CA . PRO A 1 182 ? 24.841 -11.326 -59.827 1.00 48.59 182 PRO A CA 1
ATOM 1440 C C . PRO A 1 182 ? 24.724 -10.610 -61.176 1.00 48.59 182 PRO A C 1
ATOM 1442 O O . PRO A 1 182 ? 23.744 -10.746 -61.899 1.00 48.59 182 PRO A O 1
ATOM 1445 N N . GLY A 1 183 ? 25.743 -9.825 -61.534 1.00 55.22 183 GLY A N 1
ATOM 1446 C CA . GLY A 1 183 ? 26.026 -9.466 -62.921 1.00 55.22 183 GLY A CA 1
ATOM 1447 C C . GLY A 1 183 ? 26.519 -10.703 -63.671 1.00 55.22 183 GLY A C 1
ATOM 1448 O O . GLY A 1 183 ? 27.666 -10.759 -64.097 1.00 55.22 183 GLY A O 1
ATOM 1449 N N . GLN A 1 184 ? 25.679 -11.734 -63.743 1.00 59.56 184 GLN A N 1
ATOM 1450 C CA . GLN A 1 184 ? 25.905 -12.955 -64.506 1.00 59.56 184 GLN A CA 1
ATOM 1451 C C . GLN A 1 184 ? 24.558 -13.526 -64.966 1.00 59.56 184 GLN A C 1
ATOM 1453 O O . GLN A 1 184 ? 24.161 -14.629 -64.620 1.00 59.56 184 GLN A O 1
ATOM 1458 N N . SER A 1 185 ? 23.834 -12.711 -65.725 1.00 58.06 185 SER A N 1
ATOM 1459 C CA . SER A 1 185 ? 22.783 -13.081 -66.678 1.00 58.06 185 SER A CA 1
ATOM 1460 C C . SER A 1 185 ? 22.447 -11.748 -67.359 1.00 58.06 185 SER A C 1
ATOM 1462 O O . SER A 1 185 ? 22.048 -10.821 -66.665 1.00 58.06 185 SER A O 1
ATOM 1464 N N . TRP A 1 186 ? 22.690 -11.463 -68.633 1.00 53.44 186 TRP A N 1
ATOM 1465 C CA . TRP A 1 186 ? 22.394 -12.208 -69.844 1.00 53.44 186 TRP A CA 1
ATOM 1466 C C . TRP A 1 186 ? 23.152 -11.519 -70.991 1.00 53.44 186 TRP A C 1
ATOM 1468 O O . TRP A 1 186 ? 22.869 -10.355 -71.254 1.00 53.44 186 TRP A O 1
ATOM 1478 N N . ASP A 1 187 ? 24.067 -12.190 -71.695 1.00 55.94 187 ASP A N 1
ATOM 1479 C CA . ASP A 1 187 ? 24.434 -11.739 -73.053 1.00 55.94 187 ASP A CA 1
ATOM 1480 C C . ASP A 1 187 ? 24.858 -12.899 -73.968 1.00 55.94 187 ASP A C 1
ATOM 1482 O O . ASP A 1 187 ? 25.885 -12.889 -74.640 1.00 55.94 187 ASP A O 1
ATOM 1486 N N . LEU A 1 188 ? 24.016 -13.937 -74.002 1.00 57.66 188 LEU A N 1
ATOM 1487 C CA . LEU A 1 188 ? 23.958 -14.874 -75.124 1.00 57.66 188 LEU A CA 1
ATOM 1488 C C . LEU A 1 188 ? 22.986 -14.332 -76.178 1.00 57.66 188 LEU A C 1
ATOM 1490 O O . LEU A 1 188 ? 21.919 -14.905 -76.395 1.00 57.66 188 LEU A O 1
ATOM 1494 N N . ARG A 1 189 ? 23.327 -13.206 -76.819 1.00 62.84 189 ARG A N 1
ATOM 1495 C CA . ARG A 1 189 ? 22.775 -12.848 -78.135 1.00 62.84 189 ARG A CA 1
ATOM 1496 C C . ARG A 1 189 ? 23.603 -11.770 -78.843 1.00 62.84 189 ARG A C 1
ATOM 1498 O O . ARG A 1 189 ? 23.125 -10.656 -79.023 1.00 62.84 189 ARG A O 1
ATOM 1505 N N . ARG A 1 190 ? 24.809 -12.108 -79.313 1.00 60.41 190 ARG A N 1
ATOM 1506 C CA . ARG A 1 190 ? 25.404 -11.524 -80.536 1.00 60.41 190 ARG A CA 1
ATOM 1507 C C . ARG A 1 190 ? 26.714 -12.225 -80.918 1.00 60.41 190 ARG A C 1
ATOM 1509 O O . ARG A 1 190 ? 27.779 -11.822 -80.460 1.00 60.41 190 ARG A O 1
ATOM 1516 N N . ARG A 1 191 ? 26.606 -13.220 -81.799 1.00 53.34 191 ARG A N 1
ATOM 1517 C CA . ARG A 1 191 ? 27.351 -13.423 -83.061 1.00 53.34 191 ARG A CA 1
ATOM 1518 C C . ARG A 1 191 ? 27.325 -14.891 -83.450 1.00 53.34 191 ARG A C 1
ATOM 1520 O O . ARG A 1 191 ? 27.556 -15.730 -82.558 1.00 53.34 191 ARG A O 1
#

Foldseek 3Di:
DVVCVVCVVVVVVVVVVVVVVCVVVCVVVVVVVVVVVLVVVLVVLCVVLVVVLVVVCVVCVVVLVVLLVVLCVQFCLVVLVVVQVVVPVLPDLNNLLVSLVSTPDDPVLSVVLNVQPDPVSCVVQPHDDSSVSSSNSRSVVSSVVVSVVVSVVVSVVVVVVVVVVVVVVVPPCPDDDDPPDPPPDDDPDDD

Sequence (191 aa):
MEILSSRWLEVAVAVYLIGMMLYGHYRGFIKIAVSAMSLFITLFAARVAIPQAAAWLEHNTAVYETMKESALKASGLDEKMEEMAQTAGLAGKAGERAVIESLEIPDQIKKLLIENNNGEIYQEMGVQIFEDYVGKYLADRVIRVIIFTVLFIVFYAFLHIIIVWLNLISRLPILYGSTRSPGQSWDLRRR

pLDDT: mean 73.17, std 13.42, range [45.66, 93.69]

Secondary structure (DSSP, 8-state):
--HHHHTHHHHHHHHHHHHHHHHHHHHHHHHHHHHHHHHHHHHHHHHHHHHHHHHHHHH-HHHHHHHHHHHHHHHTHHHHHHHHHH-GGG-SHHHHHHHHHHSSS-HHHHHHHHHT-SHHHHHHTT--SHHHHHHHHHHHHHHHHHHHHHHHHHHHHHHHHHHHHHHHHHT---S---------S------